Protein AF-A0A7Y5RM21-F1 (afdb_monomer)

Structure (mmCIF, N/CA/C/O backbone):
data_AF-A0A7Y5RM21-F1
#
_entry.id   AF-A0A7Y5RM21-F1
#
loop_
_atom_site.group_PDB
_atom_site.id
_atom_site.type_symbol
_atom_site.label_atom_id
_atom_site.label_alt_id
_atom_site.label_comp_id
_atom_site.label_asym_id
_atom_site.label_entity_id
_atom_site.label_seq_id
_atom_site.pdbx_PDB_ins_code
_atom_site.Cartn_x
_atom_site.Cartn_y
_atom_site.Cartn_z
_atom_site.occupancy
_atom_site.B_iso_or_equiv
_atom_site.auth_seq_id
_atom_site.auth_comp_id
_atom_site.auth_asym_id
_atom_site.auth_atom_id
_atom_site.pdbx_PDB_model_num
ATOM 1 N N . MET A 1 1 ? -8.669 -5.088 3.121 1.00 91.44 1 MET A N 1
ATOM 2 C CA . MET A 1 1 ? -7.829 -5.427 4.283 1.00 91.44 1 MET A CA 1
ATOM 3 C C . MET A 1 1 ? -7.711 -4.167 5.106 1.00 91.44 1 MET A C 1
ATOM 5 O O . MET A 1 1 ? -7.521 -3.104 4.521 1.00 91.44 1 MET A O 1
ATOM 9 N N . ILE A 1 2 ? -7.874 -4.277 6.420 1.00 94.06 2 ILE A N 1
ATOM 10 C CA . ILE A 1 2 ? -7.807 -3.153 7.356 1.00 94.06 2 ILE A CA 1
ATOM 11 C C . ILE A 1 2 ? -6.742 -3.464 8.399 1.00 94.06 2 ILE A C 1
ATOM 13 O O . ILE A 1 2 ? -6.695 -4.568 8.949 1.00 94.06 2 ILE A O 1
ATOM 17 N N . VAL A 1 3 ? -5.896 -2.479 8.668 1.00 93.75 3 VAL A N 1
ATOM 18 C CA . VAL A 1 3 ? -4.814 -2.562 9.645 1.00 93.75 3 VAL A CA 1
ATOM 19 C C . VAL A 1 3 ? -4.911 -1.393 10.619 1.00 93.75 3 VAL A C 1
ATOM 21 O O . VAL A 1 3 ? -5.329 -0.305 10.238 1.00 93.75 3 VAL A O 1
ATOM 24 N N . GLN A 1 4 ? -4.542 -1.594 11.877 1.00 94.25 4 GLN A N 1
ATOM 25 C CA . GLN A 1 4 ? -4.491 -0.542 12.887 1.00 94.25 4 GLN A CA 1
ATOM 26 C C . GLN A 1 4 ? -3.041 -0.152 13.140 1.00 94.25 4 GLN A C 1
ATOM 28 O O . GLN A 1 4 ? -2.195 -1.020 13.342 1.00 94.25 4 GLN A O 1
ATOM 33 N N . CYS A 1 5 ? -2.746 1.146 13.133 1.00 91.50 5 CYS A N 1
ATOM 34 C CA . CYS A 1 5 ? -1.413 1.636 13.469 1.00 91.50 5 CYS A CA 1
ATOM 35 C C . CYS A 1 5 ? -1.129 1.398 14.959 1.00 91.50 5 CYS A C 1
ATOM 37 O O . CYS A 1 5 ? -1.866 1.885 15.815 1.00 91.50 5 CYS A O 1
ATOM 39 N N . ILE A 1 6 ? -0.058 0.671 15.268 1.00 89.19 6 ILE A N 1
ATOM 40 C CA . ILE A 1 6 ? 0.395 0.393 16.642 1.00 89.19 6 ILE A CA 1
ATOM 41 C C . ILE A 1 6 ? 1.675 1.159 16.998 1.00 89.19 6 ILE A C 1
ATOM 43 O O . ILE A 1 6 ? 2.064 1.197 18.163 1.00 89.19 6 ILE A O 1
ATOM 47 N N . ASN A 1 7 ? 2.335 1.768 16.007 1.00 80.12 7 ASN A N 1
ATOM 48 C CA . ASN A 1 7 ? 3.544 2.561 16.199 1.00 80.12 7 ASN A CA 1
ATOM 49 C C . ASN A 1 7 ? 3.665 3.665 15.133 1.00 80.12 7 ASN A C 1
ATOM 51 O O . ASN A 1 7 ? 3.753 3.389 13.932 1.00 80.12 7 ASN A O 1
ATOM 55 N N . ASP A 1 8 ? 3.725 4.919 15.576 1.00 67.31 8 ASP A N 1
ATOM 56 C CA . ASP A 1 8 ? 3.900 6.091 14.717 1.00 67.31 8 ASP A CA 1
ATOM 57 C C . ASP A 1 8 ? 5.370 6.473 14.495 1.00 67.31 8 ASP A C 1
ATOM 59 O O . ASP A 1 8 ? 5.633 7.351 13.671 1.00 67.31 8 ASP A O 1
ATOM 63 N N . ALA A 1 9 ? 6.325 5.788 15.139 1.00 61.06 9 ALA A N 1
ATOM 64 C CA . ALA A 1 9 ? 7.741 6.119 15.050 1.00 61.06 9 ALA A CA 1
ATOM 65 C C . ALA A 1 9 ? 8.197 6.243 13.580 1.00 61.06 9 ALA A C 1
ATOM 67 O O . ALA A 1 9 ? 7.946 5.339 12.770 1.00 61.06 9 ALA A O 1
ATOM 68 N N . PRO A 1 10 ? 8.866 7.349 13.209 1.00 53.38 10 PRO A N 1
ATOM 69 C CA . PRO A 1 10 ? 9.349 7.543 11.854 1.00 53.38 10 PRO A CA 1
ATOM 70 C C . PRO A 1 10 ? 10.518 6.590 11.596 1.00 53.38 10 PRO A C 1
ATOM 72 O O . PRO A 1 10 ? 11.635 6.821 12.055 1.00 53.38 10 PRO A O 1
ATOM 75 N N . VAL A 1 11 ? 10.283 5.525 10.831 1.00 47.84 11 VAL A N 1
ATOM 76 C CA . VAL A 1 11 ? 11.379 4.813 10.168 1.00 47.84 11 VAL A CA 1
ATOM 77 C C . VAL A 1 11 ? 11.768 5.673 8.973 1.00 47.84 11 VAL A C 1
ATOM 79 O O . VAL A 1 11 ? 11.040 5.763 7.987 1.00 47.84 11 VAL A O 1
ATOM 82 N N . GLN A 1 12 ? 12.878 6.396 9.105 1.00 42.97 12 GLN A N 1
ATOM 83 C CA . GLN A 1 12 ? 13.460 7.144 7.998 1.00 42.97 12 GLN A CA 1
ATOM 84 C C . GLN A 1 12 ? 13.957 6.132 6.962 1.00 42.97 12 GLN A C 1
ATOM 86 O O . GLN A 1 12 ? 15.008 5.520 7.149 1.00 42.97 12 GLN A O 1
ATOM 91 N N . ALA A 1 13 ? 13.211 5.950 5.871 1.00 39.88 13 ALA A N 1
ATOM 92 C CA . ALA A 1 13 ? 13.809 5.413 4.658 1.00 39.88 13 ALA A CA 1
ATOM 93 C C . ALA A 1 13 ? 14.940 6.377 4.248 1.00 39.88 13 ALA A C 1
ATOM 95 O O . ALA A 1 13 ? 14.711 7.595 4.230 1.00 39.88 13 ALA A O 1
ATOM 96 N N . PRO A 1 14 ? 16.165 5.895 3.973 1.00 32.94 14 PRO A N 1
ATOM 97 C CA . PRO A 1 14 ? 17.250 6.771 3.561 1.00 32.94 14 PRO A CA 1
ATOM 98 C C . PRO A 1 14 ? 16.867 7.455 2.243 1.00 32.94 14 PRO A C 1
ATOM 100 O O . PRO A 1 14 ? 16.851 6.826 1.194 1.00 32.94 14 PRO A O 1
ATOM 103 N N . GLY A 1 15 ? 16.518 8.743 2.317 1.00 40.41 15 GLY A N 1
ATOM 104 C CA . GLY A 1 15 ? 16.156 9.571 1.162 1.00 40.41 15 GLY A CA 1
ATOM 105 C C . GLY A 1 15 ? 14.792 10.266 1.241 1.00 40.41 15 GLY A C 1
ATOM 106 O O . GLY A 1 15 ? 14.630 11.300 0.596 1.00 40.41 15 GLY A O 1
ATOM 107 N N . ASP A 1 16 ? 13.844 9.800 2.066 1.00 44.53 16 ASP A N 1
ATOM 108 C CA . ASP A 1 16 ? 12.518 10.433 2.166 1.00 44.53 16 ASP A CA 1
ATOM 109 C C . ASP A 1 16 ? 12.468 11.452 3.318 1.00 44.53 16 ASP A C 1
ATOM 111 O O . ASP A 1 16 ? 12.522 11.116 4.503 1.00 44.53 16 ASP A O 1
ATOM 115 N N . ARG A 1 17 ? 12.374 12.740 2.966 1.00 43.53 17 ARG A N 1
ATOM 116 C CA . ARG A 1 17 ? 12.200 13.851 3.921 1.00 43.53 17 ARG A CA 1
ATOM 117 C C . ARG A 1 17 ? 10.742 14.065 4.339 1.00 43.53 17 ARG A C 1
ATOM 119 O O . ARG A 1 17 ? 10.467 14.991 5.099 1.00 43.53 17 ARG A O 1
ATOM 126 N N . THR A 1 18 ? 9.807 13.249 3.860 1.00 53.09 18 THR A N 1
ATOM 127 C CA . THR A 1 18 ? 8.381 13.384 4.160 1.00 53.09 18 THR A CA 1
ATOM 128 C C . THR A 1 18 ? 7.936 12.270 5.102 1.00 53.09 18 THR A C 1
ATOM 130 O O . THR A 1 18 ? 7.499 11.210 4.668 1.00 53.09 18 THR A O 1
ATOM 133 N N . THR A 1 19 ? 7.999 12.509 6.410 1.00 61.81 19 THR A N 1
ATOM 134 C CA . THR A 1 19 ? 7.492 11.572 7.423 1.00 61.81 19 THR A CA 1
ATOM 135 C C . THR A 1 19 ? 6.021 11.239 7.163 1.00 61.81 19 THR A C 1
ATOM 137 O O . THR A 1 19 ? 5.195 12.148 7.080 1.00 61.81 19 THR A O 1
ATOM 140 N N . ALA A 1 20 ? 5.687 9.953 7.024 1.00 65.56 20 ALA A N 1
ATOM 141 C CA . ALA A 1 20 ? 4.298 9.506 6.944 1.00 65.56 20 ALA A CA 1
ATOM 142 C C . ALA A 1 20 ? 3.538 9.952 8.203 1.00 65.56 20 ALA A C 1
ATOM 144 O O . ALA A 1 20 ? 3.944 9.606 9.315 1.00 65.56 20 ALA A O 1
ATOM 145 N N . VAL A 1 21 ? 2.457 10.716 8.027 1.00 79.75 21 VAL A N 1
ATOM 146 C CA . VAL A 1 21 ? 1.594 11.149 9.132 1.00 79.75 21 VAL A CA 1
ATOM 147 C C . VAL A 1 21 ? 0.622 10.010 9.427 1.00 79.75 21 VAL A C 1
ATOM 149 O O . VAL A 1 21 ? -0.327 9.789 8.672 1.00 79.75 21 VAL A O 1
ATOM 152 N N . LEU A 1 22 ? 0.926 9.242 10.475 1.00 85.81 22 LEU A N 1
ATOM 153 C CA . LEU A 1 22 ? 0.077 8.173 10.990 1.00 85.81 22 LEU A CA 1
ATOM 154 C C . LEU A 1 22 ? -0.344 8.491 12.417 1.00 85.81 22 LEU A C 1
ATOM 156 O O . LEU A 1 22 ? 0.466 8.929 13.230 1.00 85.81 22 LEU A O 1
ATOM 160 N N . THR A 1 23 ? -1.586 8.167 12.735 1.00 88.12 23 THR A N 1
ATOM 161 C CA . THR A 1 23 ? -2.156 8.275 14.069 1.00 88.12 23 THR A CA 1
ATOM 162 C C . THR A 1 23 ? -2.199 6.886 14.705 1.00 88.12 23 THR A C 1
ATOM 164 O O . THR A 1 23 ? -2.789 5.959 14.146 1.00 88.12 23 THR A O 1
ATOM 167 N N . ILE A 1 24 ? -1.587 6.721 15.882 1.00 89.00 24 ILE A N 1
ATOM 168 C CA . ILE A 1 24 ? -1.656 5.464 16.651 1.00 89.00 24 ILE A CA 1
ATOM 169 C C . ILE A 1 24 ? -3.124 5.134 16.965 1.00 89.00 24 ILE A C 1
ATOM 171 O O . ILE A 1 24 ? -3.934 6.023 17.222 1.00 89.00 24 ILE A O 1
ATOM 175 N N . CYS A 1 25 ? -3.471 3.849 16.938 1.00 89.06 25 CYS A N 1
ATOM 176 C CA . CYS A 1 25 ? -4.815 3.298 17.117 1.00 89.06 25 CYS A CA 1
ATOM 177 C C . CYS A 1 25 ? -5.817 3.646 16.003 1.00 89.06 25 CYS A C 1
ATOM 179 O O . CYS A 1 25 ? -6.953 3.165 16.054 1.00 89.06 25 CYS A O 1
ATOM 181 N N . LYS A 1 26 ? -5.430 4.417 14.978 1.00 90.88 26 LYS A N 1
ATOM 182 C CA . LYS A 1 26 ? -6.270 4.636 13.795 1.00 90.88 26 LYS A CA 1
ATOM 183 C C . LYS A 1 26 ? -6.202 3.427 12.861 1.00 90.88 26 LYS A C 1
ATOM 185 O O . LYS A 1 26 ? -5.147 2.819 12.670 1.00 90.88 26 LYS A O 1
ATOM 190 N N . GLU A 1 27 ? -7.355 3.087 12.296 1.00 94.19 27 GLU A N 1
ATOM 191 C CA . GLU A 1 27 ? -7.495 2.071 11.258 1.00 94.19 27 GLU A CA 1
ATOM 192 C C . GLU A 1 27 ? -7.216 2.670 9.877 1.00 94.19 27 GLU A C 1
ATOM 194 O O . GLU A 1 27 ? -7.698 3.754 9.545 1.00 94.19 27 GLU A O 1
ATOM 199 N N . TYR A 1 28 ? -6.490 1.919 9.059 1.00 94.44 28 TYR A N 1
ATOM 200 C CA . TYR A 1 28 ? -6.147 2.254 7.688 1.00 94.44 28 TYR A CA 1
ATOM 201 C C . TYR A 1 28 ? -6.537 1.101 6.766 1.00 94.44 28 TYR A C 1
ATOM 203 O O . TYR A 1 28 ? -6.311 -0.073 7.074 1.00 94.44 28 TYR A O 1
ATOM 211 N N . ALA A 1 29 ? -7.110 1.437 5.613 1.00 95.44 29 ALA A N 1
ATOM 212 C CA . ALA A 1 29 ? -7.289 0.483 4.530 1.00 95.44 29 ALA A CA 1
ATOM 213 C C . ALA A 1 29 ? -5.950 0.254 3.817 1.00 95.44 29 ALA A C 1
ATOM 215 O O . ALA A 1 29 ? -5.202 1.197 3.553 1.00 95.44 29 ALA A O 1
ATOM 216 N N . VAL A 1 30 ? -5.659 -1.008 3.503 1.00 95.81 30 VAL A N 1
ATOM 217 C CA . VAL A 1 30 ? -4.487 -1.395 2.711 1.00 95.81 30 VAL A CA 1
ATOM 218 C C . VAL A 1 30 ? -4.891 -1.493 1.244 1.00 95.81 30 VAL A C 1
ATOM 220 O O . VAL A 1 30 ? -5.818 -2.232 0.903 1.00 95.81 30 VAL A O 1
ATOM 223 N N . TYR A 1 31 ? -4.168 -0.779 0.381 1.00 96.62 31 TYR A N 1
ATOM 224 C CA . TYR A 1 31 ? -4.404 -0.706 -1.068 1.00 96.62 31 TYR A CA 1
ATOM 225 C C . TYR A 1 31 ? -3.389 -1.503 -1.895 1.00 96.62 31 TYR A C 1
ATOM 227 O O . TYR A 1 31 ? -3.589 -1.717 -3.090 1.00 96.62 31 TYR A O 1
ATOM 235 N N . GLY A 1 32 ? -2.317 -1.966 -1.258 1.00 95.31 32 GLY A N 1
ATOM 236 C CA . GLY A 1 32 ? -1.287 -2.782 -1.879 1.00 95.31 32 GLY A CA 1
ATOM 237 C C . GLY A 1 32 ? -0.311 -3.323 -0.847 1.00 95.31 32 GLY A C 1
ATOM 238 O O . GLY A 1 32 ? -0.184 -2.777 0.250 1.00 95.31 32 GLY A O 1
ATOM 239 N N . ILE A 1 33 ? 0.372 -4.405 -1.200 1.00 93.69 33 ILE A N 1
ATOM 240 C CA . ILE A 1 33 ? 1.396 -5.035 -0.374 1.00 93.69 33 ILE A CA 1
ATOM 241 C C . ILE A 1 33 ? 2.656 -5.206 -1.210 1.00 93.69 33 ILE A C 1
ATOM 243 O O . ILE A 1 33 ? 2.624 -5.876 -2.241 1.00 93.69 33 ILE A O 1
ATOM 247 N N . GLY A 1 34 ? 3.755 -4.618 -0.752 1.00 89.56 34 GLY A N 1
ATOM 248 C CA . GLY A 1 34 ? 5.087 -4.828 -1.296 1.00 89.56 34 GLY A CA 1
ATOM 249 C C . GLY A 1 34 ? 5.825 -5.880 -0.478 1.00 89.56 34 GLY A C 1
ATOM 250 O 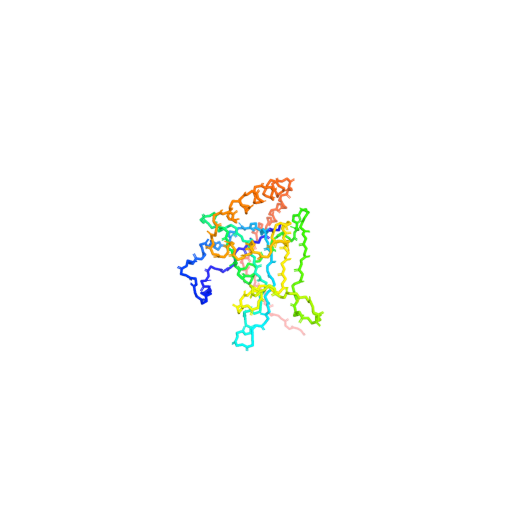O . GLY A 1 34 ? 5.728 -5.918 0.747 1.00 89.56 34 GLY A O 1
ATOM 251 N N . VAL A 1 35 ? 6.568 -6.748 -1.150 1.00 85.44 35 VAL A N 1
ATOM 252 C CA . VAL A 1 35 ? 7.460 -7.728 -0.527 1.00 85.44 35 VAL A CA 1
ATOM 253 C C . VAL A 1 35 ? 8.875 -7.344 -0.913 1.00 85.44 35 VAL A C 1
ATOM 255 O O . VAL A 1 35 ? 9.227 -7.457 -2.079 1.00 85.44 35 VAL A O 1
ATOM 258 N N . ARG A 1 36 ? 9.687 -6.865 0.029 1.00 75.25 36 ARG A N 1
ATOM 259 C CA . ARG A 1 36 ? 11.083 -6.472 -0.224 1.00 75.25 36 ARG A CA 1
ATOM 260 C C . ARG A 1 36 ? 12.047 -7.601 0.122 1.00 75.25 36 ARG A C 1
ATOM 262 O O . ARG A 1 36 ? 11.836 -8.336 1.092 1.00 75.25 36 ARG A O 1
ATOM 269 N N . LYS A 1 37 ? 13.136 -7.709 -0.648 1.00 66.88 37 LYS A N 1
ATOM 270 C CA . LYS A 1 37 ? 14.227 -8.633 -0.328 1.00 66.88 37 LYS A CA 1
ATOM 271 C C . LYS A 1 37 ? 14.822 -8.277 1.024 1.00 66.88 37 LYS A C 1
ATOM 273 O O . LYS A 1 37 ? 14.952 -7.108 1.375 1.00 66.88 37 LYS A O 1
ATOM 278 N N . ARG A 1 38 ? 15.278 -9.297 1.745 1.00 57.94 38 ARG A N 1
ATOM 279 C CA . ARG A 1 38 ? 16.179 -9.099 2.876 1.00 57.94 38 ARG A CA 1
ATOM 280 C C . ARG A 1 38 ? 17.482 -8.465 2.400 1.00 57.94 38 ARG A C 1
ATOM 282 O O . ARG A 1 38 ? 18.278 -9.129 1.739 1.00 57.94 38 ARG A O 1
ATOM 289 N N . ASP A 1 39 ? 17.679 -7.204 2.760 1.00 59.03 39 ASP A N 1
ATOM 290 C CA . ASP A 1 39 ? 18.970 -6.539 2.652 1.00 59.03 39 ASP A CA 1
ATOM 291 C C . ASP A 1 39 ? 19.972 -7.236 3.594 1.00 59.03 39 ASP A C 1
ATOM 293 O O . ASP A 1 39 ? 19.660 -7.577 4.740 1.00 59.03 39 ASP A O 1
ATOM 297 N N . ALA A 1 40 ? 21.169 -7.512 3.077 1.00 54.19 40 ALA A N 1
ATOM 298 C CA . ALA A 1 40 ? 22.261 -8.118 3.827 1.00 54.19 40 ALA A CA 1
ATOM 299 C C . ALA A 1 40 ? 22.888 -7.141 4.839 1.00 54.19 40 ALA A C 1
ATOM 301 O O . ALA A 1 40 ? 23.417 -7.587 5.856 1.00 54.19 40 ALA A O 1
ATOM 302 N N . MET A 1 41 ? 22.816 -5.833 4.574 1.00 53.88 41 MET A N 1
ATOM 303 C CA . MET A 1 41 ? 23.320 -4.763 5.441 1.00 53.88 41 MET A CA 1
ATOM 304 C C . MET A 1 41 ? 22.271 -4.298 6.456 1.00 53.88 41 MET A C 1
ATOM 306 O O . MET A 1 41 ? 22.622 -3.945 7.582 1.00 53.88 41 MET A O 1
ATOM 310 N N . ASN A 1 42 ? 20.985 -4.360 6.100 1.00 55.19 42 ASN A N 1
ATOM 311 C CA . ASN A 1 42 ? 19.877 -4.106 7.012 1.00 55.19 42 ASN A CA 1
ATOM 312 C C . ASN A 1 42 ? 18.901 -5.299 7.056 1.00 55.19 42 ASN A C 1
ATOM 314 O O . ASN A 1 42 ? 17.878 -5.301 6.371 1.00 55.19 42 ASN A O 1
ATOM 318 N N . PRO A 1 43 ? 19.150 -6.315 7.901 1.00 50.44 43 PRO A N 1
ATOM 319 C CA . PRO A 1 43 ? 18.276 -7.485 8.003 1.00 50.44 43 PRO A CA 1
ATOM 320 C C . PRO A 1 43 ? 16.847 -7.164 8.482 1.00 50.44 43 PRO A C 1
ATOM 322 O O . PRO A 1 43 ? 15.971 -8.020 8.344 1.00 50.44 43 PRO A O 1
ATOM 325 N N . LEU A 1 44 ? 16.600 -5.954 9.008 1.00 49.47 44 LEU A N 1
ATOM 326 C CA . LEU A 1 44 ? 15.268 -5.439 9.348 1.00 49.47 44 LEU A CA 1
ATOM 327 C C . LEU A 1 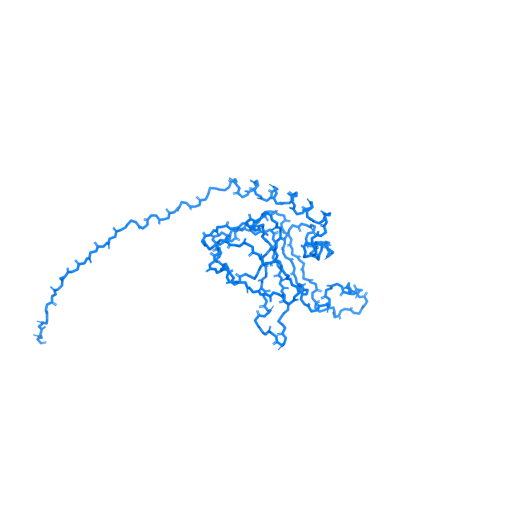44 ? 14.548 -4.792 8.149 1.00 49.47 44 LEU A C 1
ATOM 329 O O . LEU A 1 44 ? 13.338 -4.615 8.213 1.00 49.47 44 LEU A O 1
ATOM 333 N N . ALA A 1 45 ? 15.257 -4.478 7.058 1.00 51.47 45 ALA A N 1
ATOM 334 C CA . ALA A 1 45 ? 14.670 -3.972 5.811 1.00 51.47 45 ALA A CA 1
ATOM 335 C C . ALA A 1 45 ? 14.035 -5.081 4.949 1.00 51.47 45 ALA A C 1
ATOM 337 O O . ALA A 1 45 ? 13.350 -4.791 3.969 1.00 51.47 45 ALA A O 1
ATOM 338 N N . ALA A 1 46 ? 14.225 -6.355 5.325 1.00 54.75 46 ALA A N 1
ATOM 339 C CA . ALA A 1 46 ? 13.40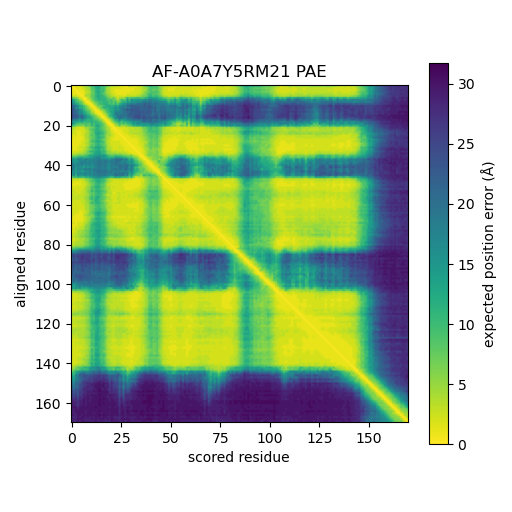7 -7.456 4.827 1.00 54.75 46 ALA A CA 1
ATOM 340 C C . ALA A 1 46 ? 11.983 -7.270 5.337 1.00 54.75 46 ALA A C 1
ATOM 342 O O . ALA A 1 46 ? 11.709 -7.505 6.515 1.00 54.75 46 ALA A O 1
ATOM 343 N N . GLY A 1 47 ? 11.084 -6.834 4.468 1.00 78.50 47 GLY A N 1
ATOM 344 C CA . GLY A 1 47 ? 9.826 -6.297 4.945 1.00 78.50 47 GLY A CA 1
ATOM 345 C C . GLY A 1 47 ? 8.677 -6.562 4.007 1.00 78.50 47 GLY A C 1
ATOM 346 O O . GLY A 1 47 ? 8.805 -6.515 2.784 1.00 78.50 47 GLY A O 1
ATOM 347 N N . ILE A 1 48 ? 7.532 -6.805 4.625 1.00 86.44 48 ILE A N 1
ATOM 348 C CA . ILE A 1 48 ? 6.253 -6.528 3.999 1.00 86.44 48 ILE A CA 1
ATOM 349 C C . ILE A 1 48 ? 6.017 -5.028 4.183 1.00 86.44 48 ILE A C 1
ATOM 351 O O . ILE A 1 48 ? 6.128 -4.526 5.302 1.00 86.44 48 ILE A O 1
ATOM 355 N N . THR A 1 49 ? 5.704 -4.316 3.109 1.00 89.25 49 THR A N 1
ATOM 356 C CA . THR A 1 49 ? 5.239 -2.928 3.158 1.00 89.25 49 THR A CA 1
ATOM 357 C C . THR A 1 49 ? 3.774 -2.870 2.754 1.00 89.25 49 THR A C 1
ATOM 359 O O . THR A 1 49 ? 3.321 -3.620 1.892 1.00 89.25 49 THR A O 1
ATOM 362 N N . TYR A 1 50 ? 3.015 -1.978 3.377 1.00 92.62 50 TYR A N 1
ATOM 363 C CA . TYR A 1 50 ? 1.634 -1.684 3.026 1.00 92.62 50 TYR A CA 1
ATOM 364 C C . TYR A 1 50 ? 1.555 -0.332 2.335 1.00 92.62 50 TYR A C 1
ATOM 366 O O . TYR A 1 50 ? 2.070 0.660 2.847 1.00 92.62 50 TYR A O 1
ATOM 374 N N . LEU A 1 51 ? 0.884 -0.295 1.188 1.00 94.75 51 LEU A N 1
ATOM 375 C CA . LEU A 1 51 ? 0.437 0.942 0.569 1.00 94.75 51 LEU A CA 1
ATOM 376 C C . LEU A 1 51 ? -0.857 1.375 1.253 1.00 94.75 51 LEU A C 1
ATOM 378 O O . LEU A 1 51 ? -1.874 0.683 1.152 1.00 94.75 51 LEU A O 1
ATOM 382 N N . ILE A 1 52 ? -0.819 2.512 1.935 1.00 94.50 52 ILE A N 1
ATOM 383 C CA . ILE A 1 52 ? -1.970 3.100 2.625 1.00 94.50 52 ILE A CA 1
ATOM 384 C C . ILE A 1 52 ? -2.155 4.555 2.197 1.00 94.50 52 ILE A C 1
ATOM 386 O O . ILE A 1 52 ? -1.201 5.200 1.769 1.00 94.50 52 ILE A O 1
ATOM 390 N N . ALA A 1 53 ? -3.374 5.071 2.338 1.00 94.19 53 ALA A N 1
ATOM 391 C CA . ALA A 1 53 ? -3.614 6.511 2.347 1.00 94.19 53 ALA A CA 1
ATOM 392 C C . ALA A 1 53 ? -3.377 7.011 3.778 1.00 94.19 53 ALA A C 1
ATOM 394 O O . ALA A 1 53 ? -4.053 6.558 4.705 1.00 94.19 53 ALA A O 1
ATOM 395 N N . CYS A 1 54 ? -2.379 7.871 3.969 1.00 91.00 54 CYS A N 1
ATOM 396 C CA . CYS A 1 54 ? -2.043 8.415 5.284 1.00 91.00 54 CYS A CA 1
ATOM 397 C C . CYS A 1 54 ? -3.030 9.502 5.728 1.00 91.00 54 CYS A C 1
ATOM 399 O O . CYS A 1 54 ? -4.026 9.766 5.061 1.00 91.00 54 CYS A O 1
ATOM 401 N N . ASP A 1 55 ? -2.782 10.130 6.881 1.00 88.75 55 ASP A N 1
ATOM 402 C CA . ASP A 1 55 ? -3.680 11.163 7.421 1.00 88.75 55 ASP A CA 1
ATOM 403 C C . ASP A 1 55 ? -3.755 12.426 6.545 1.00 88.75 55 ASP A C 1
ATOM 405 O O . ASP A 1 55 ? -4.703 13.197 6.660 1.00 88.75 55 ASP A O 1
ATOM 409 N N . ASP A 1 56 ? -2.771 12.623 5.665 1.00 89.19 56 ASP A N 1
ATOM 410 C CA . ASP A 1 56 ? -2.754 13.643 4.613 1.00 89.19 56 ASP A CA 1
ATOM 411 C C . ASP A 1 56 ? -3.474 13.195 3.325 1.00 89.19 56 ASP A C 1
ATOM 413 O O . ASP A 1 56 ? -3.421 13.898 2.320 1.00 89.19 56 ASP A O 1
ATOM 417 N N . GLU A 1 57 ? -4.139 12.036 3.354 1.00 88.50 57 GLU A N 1
ATOM 418 C CA . GLU A 1 57 ? -4.814 11.376 2.232 1.00 88.50 57 GLU A CA 1
ATOM 419 C C . GLU A 1 57 ? -3.875 10.945 1.091 1.00 88.50 57 GLU A C 1
ATOM 421 O O . GLU A 1 57 ? -4.342 10.464 0.061 1.00 88.50 57 GLU A O 1
ATOM 426 N N . LEU A 1 58 ? -2.552 11.051 1.265 1.00 90.44 58 LEU A N 1
ATOM 427 C CA . LEU A 1 58 ? -1.586 10.683 0.233 1.00 90.44 58 LEU A CA 1
ATOM 428 C C . LEU A 1 58 ? -1.177 9.204 0.329 1.00 90.44 58 LEU A C 1
ATOM 430 O O . LEU A 1 58 ? -1.010 8.682 1.439 1.00 90.44 58 LEU A O 1
ATOM 434 N N . PRO A 1 59 ? -0.955 8.526 -0.816 1.00 92.75 59 PRO A N 1
ATOM 435 C CA . PRO A 1 59 ? -0.446 7.161 -0.837 1.00 92.75 59 PRO A CA 1
ATOM 436 C C . PRO A 1 59 ? 0.987 7.099 -0.316 1.00 92.75 59 PRO A C 1
ATOM 438 O O . PRO A 1 59 ? 1.853 7.862 -0.752 1.00 92.75 59 PRO A O 1
ATOM 441 N N . ARG A 1 60 ? 1.254 6.164 0.598 1.00 90.94 60 ARG A N 1
ATOM 442 C CA . ARG A 1 60 ? 2.601 5.896 1.115 1.00 90.94 60 ARG A CA 1
ATOM 443 C C . ARG A 1 60 ? 2.818 4.415 1.376 1.00 90.94 60 ARG A C 1
ATOM 445 O O . ARG A 1 60 ? 1.954 3.743 1.940 1.00 90.94 60 ARG A O 1
ATOM 452 N N . TRP A 1 61 ? 4.011 3.941 1.029 1.00 89.31 61 TRP A N 1
ATOM 453 C CA . TRP A 1 61 ? 4.512 2.636 1.447 1.00 89.31 61 TRP A CA 1
ATOM 454 C C . TRP A 1 61 ? 5.023 2.723 2.885 1.00 89.31 61 TRP A C 1
ATOM 456 O O . TRP A 1 61 ? 5.961 3.460 3.178 1.00 89.31 61 TRP A O 1
ATOM 466 N N . CYS A 1 62 ? 4.400 1.975 3.789 1.00 86.94 62 CYS A N 1
ATOM 467 C CA . CYS A 1 62 ? 4.767 1.918 5.201 1.00 86.94 62 CYS A CA 1
ATOM 468 C C . CYS A 1 62 ? 5.148 0.490 5.590 1.00 86.94 62 CYS A C 1
ATOM 470 O O . CYS A 1 62 ? 4.518 -0.458 5.130 1.00 86.94 62 CYS A O 1
ATOM 472 N N . ASP A 1 63 ? 6.129 0.317 6.473 1.00 87.44 63 ASP A N 1
ATOM 473 C CA . ASP A 1 63 ? 6.478 -1.013 6.977 1.00 87.44 63 ASP A CA 1
ATOM 474 C C . ASP A 1 63 ? 5.295 -1.663 7.703 1.00 87.44 63 ASP A C 1
ATOM 476 O O . ASP A 1 63 ? 4.688 -1.065 8.596 1.00 87.44 63 ASP A O 1
ATOM 480 N N . ALA A 1 64 ? 4.989 -2.913 7.352 1.00 89.06 64 ALA A N 1
ATOM 481 C CA . ALA A 1 64 ? 3.882 -3.663 7.940 1.00 89.06 64 ALA A CA 1
ATOM 482 C C . ALA A 1 64 ? 4.050 -3.882 9.451 1.00 89.06 64 ALA A C 1
ATOM 484 O O . ALA A 1 64 ? 3.059 -4.029 10.158 1.00 89.06 64 ALA A O 1
ATOM 485 N N . SER A 1 65 ? 5.287 -3.850 9.963 1.00 87.25 65 SER A N 1
ATOM 486 C CA . SER A 1 65 ? 5.597 -3.956 11.397 1.00 87.25 65 SER A CA 1
ATOM 487 C C . SER A 1 65 ? 5.028 -2.809 12.242 1.00 87.25 65 SER A C 1
ATOM 489 O O . SER A 1 65 ? 4.962 -2.930 13.464 1.00 87.25 65 SER A O 1
ATOM 491 N N . ARG A 1 66 ? 4.596 -1.708 11.611 1.00 86.94 66 ARG A N 1
ATOM 492 C CA . ARG A 1 66 ? 3.930 -0.575 12.274 1.00 86.94 66 ARG A CA 1
ATOM 493 C C . ARG A 1 66 ? 2.449 -0.823 12.542 1.00 86.94 66 ARG A C 1
ATOM 495 O O . ARG A 1 66 ? 1.810 0.014 13.182 1.00 86.94 66 ARG A O 1
ATOM 502 N N . PHE A 1 67 ? 1.899 -1.933 12.050 1.00 91.50 67 PHE A N 1
ATOM 503 C CA . PHE A 1 67 ? 0.470 -2.186 12.092 1.00 91.50 67 PHE A CA 1
ATOM 504 C C . PHE A 1 67 ? 0.118 -3.576 12.619 1.00 91.50 67 PHE A C 1
ATOM 506 O O . PHE A 1 67 ? 0.829 -4.554 12.403 1.00 91.50 67 PHE A O 1
ATOM 513 N N . GLU A 1 68 ? -1.050 -3.663 13.243 1.00 93.56 68 GLU A N 1
ATOM 514 C CA . GLU A 1 68 ? -1.744 -4.915 13.525 1.00 93.56 68 GLU A CA 1
ATOM 515 C C . GLU A 1 68 ? -2.857 -5.128 12.491 1.00 93.56 68 GLU A C 1
ATOM 517 O O . GLU A 1 68 ? -3.542 -4.185 12.097 1.00 93.56 68 GLU A O 1
ATOM 522 N N . THR A 1 69 ? -3.048 -6.358 12.010 1.00 93.38 69 THR A N 1
ATOM 523 C CA . THR A 1 69 ? -4.120 -6.649 11.043 1.00 93.38 69 THR A CA 1
ATOM 524 C C . THR A 1 69 ? -5.442 -6.856 11.771 1.00 93.38 69 THR A C 1
ATOM 526 O O . THR A 1 69 ? -5.578 -7.805 12.536 1.00 93.38 69 THR A O 1
ATOM 529 N N . ILE A 1 70 ? -6.423 -5.996 11.491 1.00 94.56 70 ILE A N 1
ATOM 530 C CA . ILE A 1 70 ? -7.765 -6.048 12.092 1.00 94.56 70 ILE A CA 1
ATOM 531 C C . ILE A 1 70 ? -8.730 -6.833 11.203 1.00 94.56 70 ILE A C 1
ATOM 533 O O . ILE A 1 70 ? -9.531 -7.630 11.689 1.00 94.56 70 ILE A O 1
ATOM 537 N N . ASP A 1 71 ? -8.625 -6.639 9.888 1.00 92.19 71 ASP A N 1
ATOM 538 C CA . ASP A 1 71 ? -9.410 -7.358 8.890 1.00 92.19 71 ASP A CA 1
ATOM 539 C C . ASP A 1 71 ? -8.493 -7.856 7.758 1.00 92.19 71 ASP A C 1
ATOM 541 O O . ASP A 1 71 ? -8.038 -7.052 6.935 1.00 92.19 71 ASP A O 1
ATOM 545 N N . PRO A 1 72 ? -8.210 -9.170 7.679 1.00 91.00 72 PRO A N 1
ATOM 546 C CA . PRO A 1 72 ? -7.305 -9.732 6.682 1.00 91.00 72 PRO A CA 1
ATOM 547 C C . PRO A 1 72 ? -7.944 -9.917 5.293 1.00 91.00 72 PRO A C 1
ATOM 549 O O . PRO A 1 72 ? -7.300 -10.476 4.407 1.00 91.00 72 PRO A O 1
ATOM 552 N N . VAL A 1 73 ? -9.195 -9.496 5.064 1.00 91.56 73 VAL A N 1
ATOM 553 C CA . VAL A 1 73 ? -9.887 -9.723 3.785 1.00 91.56 73 VAL A CA 1
ATOM 554 C C . VAL A 1 73 ? -9.282 -8.871 2.668 1.00 91.56 73 VAL A C 1
ATOM 556 O O . VAL A 1 73 ? -9.286 -7.642 2.729 1.00 91.56 73 VAL A O 1
ATOM 559 N N . PHE A 1 74 ? -8.790 -9.507 1.605 1.00 87.56 74 PHE A N 1
ATOM 560 C CA . PHE A 1 74 ? -8.323 -8.808 0.405 1.00 87.56 74 PHE A CA 1
ATOM 561 C C . PHE A 1 74 ? -9.493 -8.283 -0.440 1.00 87.56 74 PHE A C 1
ATOM 563 O O . PHE A 1 74 ? -10.489 -8.994 -0.598 1.00 87.56 74 PHE A O 1
ATOM 570 N N . PRO A 1 75 ? -9.391 -7.072 -1.023 1.00 88.88 75 PRO A N 1
ATOM 571 C CA . PRO A 1 75 ? -10.366 -6.612 -2.005 1.00 88.88 75 PRO A CA 1
ATOM 572 C C . PRO A 1 75 ? -10.425 -7.530 -3.236 1.00 88.88 75 PRO A C 1
ATOM 574 O O . PRO A 1 75 ? -9.424 -8.111 -3.663 1.00 88.88 75 PRO A O 1
ATOM 577 N N . SER A 1 76 ? -11.612 -7.652 -3.831 1.00 86.62 76 SER A N 1
ATOM 578 C CA . SER A 1 76 ? -11.820 -8.462 -5.034 1.00 86.62 76 SER A CA 1
ATOM 579 C C . SER A 1 76 ? -11.009 -7.939 -6.220 1.00 86.62 76 SER A C 1
ATOM 581 O O . SER A 1 76 ? -10.911 -6.730 -6.424 1.00 86.62 76 SER A O 1
ATOM 583 N N . GLY A 1 77 ? -10.490 -8.848 -7.046 1.00 88.88 77 GLY A N 1
ATOM 584 C CA . GLY A 1 77 ? -9.723 -8.490 -8.243 1.00 88.88 77 GLY A CA 1
ATOM 585 C C . GLY A 1 77 ? -8.260 -8.140 -7.970 1.00 88.88 77 GLY A C 1
ATOM 586 O O . GLY A 1 77 ? -7.548 -7.767 -8.901 1.00 88.88 77 GLY A O 1
ATOM 587 N N . TRP A 1 78 ? -7.798 -8.279 -6.724 1.00 94.56 78 TRP A N 1
ATOM 588 C CA . TRP A 1 78 ? -6.376 -8.199 -6.424 1.00 94.56 78 TRP A CA 1
ATOM 589 C C . TRP A 1 78 ? -5.617 -9.366 -7.051 1.00 94.56 78 TRP A C 1
ATOM 591 O O . TRP A 1 78 ? -6.038 -10.521 -6.975 1.00 94.56 78 TRP A O 1
ATOM 601 N N . GLY A 1 79 ? -4.492 -9.039 -7.678 1.00 94.12 79 GLY A N 1
ATOM 602 C CA . GLY A 1 79 ? -3.541 -9.992 -8.226 1.00 94.12 79 GLY A CA 1
ATOM 603 C C . GLY A 1 79 ? -2.257 -10.032 -7.408 1.00 94.12 79 GLY A C 1
ATOM 604 O O . GLY A 1 79 ? -2.071 -9.272 -6.458 1.00 94.12 79 GLY A O 1
ATOM 605 N N . PHE A 1 80 ? -1.348 -10.906 -7.822 1.00 92.00 80 PHE A N 1
ATOM 606 C CA . PHE A 1 80 ? 0.004 -10.990 -7.291 1.00 92.00 80 PHE A CA 1
ATOM 607 C C . PHE A 1 80 ? 0.988 -11.150 -8.442 1.00 92.00 80 PHE A C 1
ATOM 609 O O . PHE A 1 80 ? 0.741 -11.923 -9.371 1.00 92.00 80 PHE A O 1
ATOM 616 N N . ARG A 1 81 ? 2.119 -10.453 -8.354 1.00 87.94 81 ARG A N 1
ATOM 617 C CA . ARG A 1 81 ? 3.270 -10.670 -9.224 1.00 87.94 81 ARG A CA 1
ATOM 618 C C . ARG A 1 81 ? 4.529 -10.737 -8.376 1.00 87.94 81 ARG A C 1
ATOM 620 O O . ARG A 1 81 ? 4.796 -9.845 -7.578 1.00 87.94 81 ARG A O 1
ATOM 627 N N . PHE A 1 82 ? 5.294 -11.803 -8.575 1.00 83.31 82 PHE A N 1
ATOM 628 C CA . PHE A 1 82 ? 6.653 -11.925 -8.072 1.00 83.31 82 PHE A CA 1
ATOM 629 C C . PHE A 1 82 ? 7.606 -11.570 -9.208 1.00 83.31 82 PHE A C 1
ATOM 631 O O . PHE A 1 82 ? 7.532 -12.171 -10.278 1.00 83.31 82 PHE A O 1
ATOM 638 N N . PHE A 1 83 ? 8.462 -10.584 -8.982 1.00 73.06 83 PHE A N 1
ATOM 639 C CA . PHE A 1 83 ? 9.443 -10.110 -9.954 1.00 73.06 83 PHE A CA 1
ATOM 640 C C . PHE A 1 83 ? 10.728 -10.941 -9.912 1.00 73.06 83 PHE A C 1
ATOM 642 O O . PHE A 1 83 ? 11.396 -11.056 -10.931 1.00 73.06 83 PHE A O 1
ATOM 649 N N . GLY A 1 84 ? 11.001 -11.600 -8.776 1.00 59.41 84 GLY A N 1
ATOM 650 C CA . GLY A 1 84 ? 12.047 -12.606 -8.593 1.00 59.41 84 GLY A CA 1
ATOM 651 C C . GLY A 1 84 ? 13.481 -12.163 -8.915 1.00 59.41 84 GLY A C 1
ATOM 652 O O . GLY A 1 84 ? 13.728 -11.137 -9.540 1.00 59.41 84 GLY A O 1
ATOM 653 N N . PRO A 1 85 ? 14.493 -12.944 -8.503 1.00 53.47 85 PRO A N 1
ATOM 654 C CA . PRO A 1 85 ? 15.804 -12.822 -9.110 1.00 53.47 85 PRO A CA 1
ATOM 655 C C . PRO A 1 85 ? 15.665 -13.361 -10.532 1.00 53.47 85 PRO A C 1
ATOM 657 O O . PRO A 1 85 ? 15.444 -14.560 -10.709 1.00 53.47 85 PRO A O 1
ATOM 660 N N . SER A 1 86 ? 15.764 -12.495 -11.535 1.00 51.81 86 SER A N 1
ATOM 661 C CA . SER A 1 86 ? 15.826 -12.914 -12.934 1.00 51.81 86 SER A CA 1
ATOM 662 C C . SER A 1 86 ? 16.936 -13.964 -13.084 1.00 51.81 86 SER A C 1
ATOM 664 O O . SER A 1 86 ? 18.128 -13.691 -12.948 1.00 51.81 86 SER A O 1
ATOM 666 N N . ARG A 1 87 ? 16.519 -15.223 -13.232 1.00 42.59 87 ARG A N 1
ATOM 667 C CA . ARG A 1 87 ? 17.392 -16.384 -13.465 1.00 42.59 87 ARG A CA 1
ATOM 668 C C . ARG A 1 87 ? 17.173 -16.974 -14.852 1.00 42.59 87 ARG A C 1
ATOM 670 O O . ARG A 1 87 ? 17.837 -17.949 -15.194 1.00 42.59 87 ARG A O 1
ATOM 677 N N . TRP A 1 88 ? 16.254 -16.410 -15.637 1.00 41.34 88 TRP A N 1
ATOM 678 C CA . TRP A 1 88 ? 15.976 -16.880 -16.984 1.00 41.34 88 TRP A CA 1
ATOM 679 C C . TRP A 1 88 ? 16.815 -16.098 -18.001 1.00 41.34 88 TRP A C 1
ATOM 681 O O . TRP A 1 88 ? 16.686 -14.875 -18.084 1.00 41.34 88 TRP A O 1
ATOM 691 N N . PRO A 1 89 ? 17.688 -16.762 -18.778 1.00 40.16 89 PRO A N 1
ATOM 692 C CA . PRO A 1 89 ? 18.421 -16.099 -19.847 1.00 40.16 89 PRO A CA 1
ATOM 693 C C . PRO A 1 89 ? 17.431 -15.525 -20.871 1.00 40.16 89 PRO A C 1
ATOM 695 O O . PRO A 1 89 ? 16.669 -16.281 -21.473 1.00 40.16 89 PRO A O 1
ATOM 698 N N . GLY A 1 90 ? 17.446 -14.204 -21.067 1.00 50.78 90 GLY A N 1
ATOM 699 C CA . GLY A 1 90 ? 16.643 -13.510 -22.083 1.00 50.78 90 GLY A CA 1
ATOM 700 C C . GLY A 1 90 ? 15.448 -12.706 -21.564 1.00 50.78 90 GLY A C 1
ATOM 701 O O . GLY A 1 90 ? 14.779 -12.066 -22.370 1.00 50.78 90 GLY A O 1
ATOM 702 N N . GLU A 1 91 ? 15.184 -12.696 -20.255 1.00 50.97 91 GLU A N 1
ATOM 703 C CA . GLU A 1 91 ? 14.180 -11.803 -19.671 1.00 50.97 91 GLU A CA 1
ATOM 704 C C . GLU A 1 91 ? 14.835 -10.453 -19.345 1.00 50.97 91 GLU A C 1
ATOM 706 O O . GLU A 1 91 ? 15.749 -10.369 -18.522 1.00 50.97 91 GLU A O 1
ATOM 711 N N . GLU A 1 92 ? 14.421 -9.406 -20.058 1.00 51.06 92 GLU A N 1
ATOM 712 C CA . GLU A 1 92 ? 14.941 -8.053 -19.883 1.00 51.06 92 GLU A CA 1
ATOM 713 C C . GLU A 1 92 ? 14.526 -7.550 -18.493 1.00 51.06 92 GLU A C 1
ATOM 715 O O . GLU A 1 92 ? 13.367 -7.211 -18.246 1.00 51.06 92 GLU A O 1
ATOM 720 N N . GLN A 1 93 ? 15.466 -7.572 -17.545 1.00 53.03 93 GLN A N 1
ATOM 721 C CA . GLN A 1 93 ? 15.254 -6.994 -16.223 1.00 53.03 93 GLN A CA 1
ATOM 722 C C . GLN A 1 93 ? 14.985 -5.508 -16.403 1.00 53.03 93 GLN A C 1
ATOM 724 O O . GLN A 1 93 ? 15.848 -4.772 -16.881 1.00 53.03 93 GLN A O 1
ATOM 729 N N . LEU A 1 94 ? 13.799 -5.053 -16.003 1.00 52.19 94 LEU A N 1
ATOM 730 C CA . LEU A 1 94 ? 13.578 -3.626 -15.854 1.00 52.19 94 LEU A CA 1
ATOM 731 C C . LEU A 1 94 ? 14.553 -3.134 -14.768 1.00 52.19 94 LEU A C 1
ATOM 733 O O . LEU A 1 94 ? 14.436 -3.588 -13.627 1.00 52.19 94 LEU A O 1
ATOM 737 N N . PRO A 1 95 ? 15.484 -2.211 -15.084 1.00 47.41 95 PRO A N 1
ATOM 738 C CA . PRO A 1 95 ? 16.519 -1.753 -14.146 1.00 47.41 95 PRO A CA 1
ATOM 739 C C . PRO A 1 95 ? 15.938 -1.164 -12.847 1.00 47.41 95 PRO A C 1
ATOM 741 O O . PRO A 1 95 ? 16.591 -1.145 -11.810 1.00 47.41 95 PRO A O 1
ATOM 744 N N . LEU A 1 96 ? 14.663 -0.776 -12.898 1.00 49.78 96 LEU A N 1
ATOM 745 C CA . LEU A 1 96 ? 13.840 -0.263 -11.808 1.00 49.78 96 LEU A CA 1
ATOM 746 C C . LEU A 1 96 ? 13.650 -1.236 -10.622 1.00 49.78 96 LEU A C 1
ATOM 748 O O . LEU A 1 96 ? 13.385 -0.778 -9.519 1.00 49.78 96 LEU A O 1
ATOM 752 N N . TRP A 1 97 ? 13.789 -2.557 -10.814 1.00 52.00 97 TRP A N 1
ATOM 753 C CA . TRP A 1 97 ? 13.589 -3.567 -9.747 1.00 52.00 97 TRP A CA 1
ATOM 754 C C . TRP A 1 97 ? 14.884 -4.117 -9.156 1.00 52.00 97 TRP A C 1
ATOM 756 O O . TRP A 1 97 ? 14.860 -4.948 -8.250 1.00 52.00 97 TRP A O 1
ATOM 766 N N . THR A 1 98 ? 16.013 -3.666 -9.696 1.00 46.62 98 THR A N 1
ATOM 767 C CA . THR A 1 98 ? 17.359 -4.057 -9.269 1.00 46.62 98 THR A CA 1
ATOM 768 C C . THR A 1 98 ? 18.038 -3.011 -8.391 1.00 46.62 98 THR A C 1
ATOM 770 O O . THR A 1 98 ? 19.114 -3.286 -7.865 1.00 46.62 98 THR A O 1
ATOM 773 N N . GLU A 1 99 ? 17.430 -1.833 -8.216 1.00 53.25 99 GLU A N 1
ATOM 774 C CA . GLU A 1 99 ? 17.917 -0.827 -7.270 1.00 53.25 99 GLU A CA 1
ATOM 775 C C . GLU A 1 99 ? 17.610 -1.247 -5.821 1.00 53.25 99 GLU A C 1
ATOM 777 O O . GLU A 1 99 ? 16.587 -1.879 -5.533 1.00 53.25 99 GLU A O 1
ATOM 782 N N . GLU A 1 100 ? 18.523 -0.926 -4.898 1.00 48.78 100 GLU A N 1
ATOM 783 C CA . GLU A 1 100 ? 18.333 -1.162 -3.464 1.00 48.78 100 GLU A CA 1
ATOM 784 C C . GLU A 1 100 ? 17.019 -0.510 -2.998 1.00 48.78 100 GLU A C 1
ATOM 786 O O . GLU A 1 100 ? 16.863 0.704 -3.061 1.00 48.78 100 GLU A O 1
ATOM 791 N N . GLY A 1 101 ? 16.061 -1.322 -2.532 1.00 51.28 101 GLY A N 1
ATOM 792 C CA . GLY A 1 101 ? 14.768 -0.847 -2.014 1.00 51.28 101 GLY A CA 1
ATOM 793 C C . GLY A 1 101 ? 13.537 -1.190 -2.864 1.00 51.28 101 GLY A C 1
ATOM 794 O O . GLY A 1 101 ? 12.410 -1.024 -2.380 1.00 51.28 101 GLY A O 1
ATOM 795 N N . ALA A 1 102 ? 13.708 -1.733 -4.074 1.00 60.78 102 ALA A N 1
ATOM 796 C CA . ALA A 1 102 ? 12.587 -2.208 -4.886 1.00 60.78 102 ALA A CA 1
ATOM 797 C C . ALA A 1 102 ? 11.944 -3.493 -4.312 1.00 60.78 102 ALA A C 1
ATOM 799 O O . ALA A 1 102 ? 12.611 -4.333 -3.699 1.00 60.78 102 ALA A O 1
ATOM 800 N N . ALA A 1 103 ? 10.626 -3.656 -4.480 1.00 64.12 103 ALA A N 1
ATOM 801 C CA . ALA A 1 103 ? 9.908 -4.839 -3.997 1.00 64.12 103 ALA A CA 1
ATOM 802 C C . ALA A 1 103 ? 10.123 -6.058 -4.924 1.00 64.12 103 ALA A C 1
ATOM 804 O O . ALA A 1 103 ? 9.867 -6.002 -6.116 1.00 64.12 103 ALA A O 1
ATOM 805 N N . GLU A 1 104 ? 10.526 -7.210 -4.391 1.00 78.06 104 GLU A N 1
ATOM 806 C CA . GLU A 1 104 ? 10.614 -8.479 -5.132 1.00 78.06 104 GLU A CA 1
ATOM 807 C C . GLU A 1 104 ? 9.247 -9.034 -5.545 1.00 78.06 104 GLU A C 1
ATOM 809 O O . GLU A 1 104 ? 9.159 -9.906 -6.410 1.00 78.06 104 GLU A O 1
ATOM 814 N N . GLY A 1 105 ? 8.170 -8.561 -4.927 1.00 84.50 105 GLY A N 1
ATOM 815 C CA . GLY A 1 105 ? 6.815 -8.925 -5.299 1.00 84.50 105 GLY A CA 1
ATOM 816 C C . GLY A 1 105 ? 5.805 -7.892 -4.840 1.00 84.50 105 GLY A C 1
ATOM 817 O O . GLY A 1 105 ? 6.034 -7.166 -3.874 1.00 84.50 105 GLY A O 1
ATOM 818 N N . VAL A 1 106 ? 4.679 -7.839 -5.540 1.00 90.88 106 VAL A N 1
ATOM 819 C CA . VAL A 1 106 ? 3.590 -6.910 -5.254 1.00 90.88 106 VAL A CA 1
ATOM 820 C C . VAL A 1 106 ? 2.255 -7.646 -5.320 1.00 90.88 106 VAL A C 1
ATOM 822 O O . VAL A 1 106 ? 1.993 -8.413 -6.250 1.00 90.88 106 VAL A O 1
ATOM 825 N N . ILE A 1 107 ? 1.411 -7.413 -4.317 1.00 94.12 107 ILE A N 1
ATOM 826 C CA . ILE A 1 107 ? 0.007 -7.831 -4.267 1.00 94.12 107 ILE A CA 1
ATOM 827 C C . ILE A 1 107 ? -0.839 -6.559 -4.290 1.00 94.12 107 ILE A C 1
ATOM 829 O O . ILE A 1 107 ? -0.568 -5.628 -3.533 1.00 94.12 107 ILE A O 1
ATOM 833 N N . GLY A 1 108 ? -1.869 -6.497 -5.127 1.00 95.88 108 GLY A N 1
ATOM 834 C CA . GLY A 1 108 ? -2.707 -5.303 -5.199 1.00 95.88 108 GLY A CA 1
ATOM 835 C C . GLY A 1 108 ? -3.634 -5.273 -6.402 1.00 95.88 108 GLY A C 1
ATOM 836 O O . GLY A 1 108 ? -3.870 -6.292 -7.055 1.00 95.88 108 GLY A O 1
ATOM 837 N N . TYR A 1 109 ? -4.155 -4.087 -6.706 1.00 96.12 109 TYR A N 1
ATOM 838 C CA . TYR A 1 109 ? -4.986 -3.856 -7.887 1.00 96.12 109 TYR A CA 1
ATOM 839 C C . TYR A 1 109 ? -4.199 -4.038 -9.202 1.00 96.12 109 TYR A C 1
ATOM 841 O O . TYR A 1 109 ? -2.966 -3.978 -9.203 1.00 96.12 109 TYR A O 1
ATOM 849 N N . PRO A 1 110 ? -4.888 -4.262 -10.341 1.00 95.00 110 PRO A N 1
ATOM 850 C CA . PRO A 1 110 ? -4.240 -4.632 -11.596 1.00 95.00 110 PRO A CA 1
ATOM 851 C C . PRO A 1 110 ? -3.128 -3.692 -12.069 1.00 95.00 110 PRO A C 1
ATOM 853 O O . PRO A 1 110 ? -2.116 -4.190 -12.545 1.00 95.00 110 PRO A O 1
ATOM 856 N N . GLU A 1 111 ? -3.274 -2.373 -11.951 1.00 95.06 111 GLU A N 1
ATOM 857 C CA . GLU A 1 111 ? -2.235 -1.411 -12.346 1.00 95.06 111 GLU A CA 1
ATOM 858 C C . GLU A 1 111 ? -0.988 -1.555 -11.473 1.00 95.06 111 GLU A C 1
ATOM 860 O O . GLU A 1 111 ? 0.114 -1.620 -12.001 1.00 95.06 111 GLU A O 1
ATOM 865 N N . LEU A 1 112 ? -1.160 -1.718 -10.160 1.00 93.00 112 LEU A N 1
ATOM 866 C CA . LEU A 1 112 ? -0.055 -1.912 -9.223 1.00 93.00 112 LEU A CA 1
ATOM 867 C C . LEU A 1 112 ? 0.698 -3.230 -9.448 1.00 93.00 112 LEU A C 1
ATOM 869 O O . LEU A 1 112 ? 1.907 -3.297 -9.254 1.00 93.00 112 LEU A O 1
ATOM 873 N N . VAL A 1 113 ? -0.003 -4.279 -9.875 1.00 92.00 113 VAL A N 1
ATOM 874 C CA . VAL A 1 113 ? 0.600 -5.596 -10.132 1.00 92.00 113 VAL A CA 1
ATOM 875 C C . VAL A 1 113 ? 1.230 -5.673 -11.523 1.00 92.00 113 VAL A C 1
ATOM 877 O O . VAL A 1 113 ? 2.262 -6.322 -11.706 1.00 92.00 113 VAL A O 1
ATOM 880 N N . ASN A 1 114 ? 0.591 -5.068 -12.527 1.00 88.88 114 ASN A N 1
ATOM 881 C CA . ASN A 1 114 ? 0.956 -5.274 -13.924 1.00 88.88 114 ASN A CA 1
ATOM 882 C C . ASN A 1 114 ? 1.848 -4.183 -14.507 1.00 88.88 114 ASN A C 1
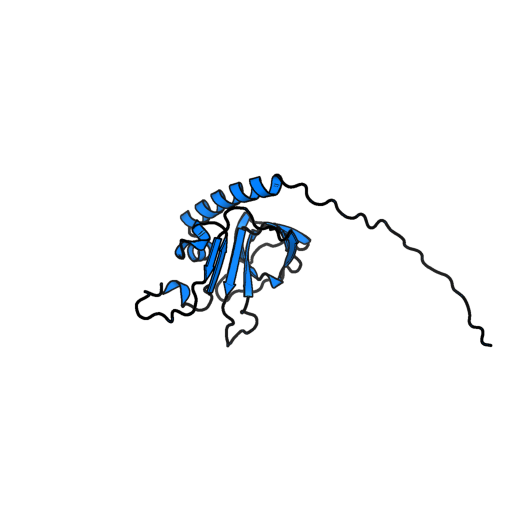ATOM 884 O O . ASN A 1 114 ? 2.582 -4.507 -15.444 1.00 88.88 114 ASN A O 1
ATOM 888 N N . ASP A 1 115 ? 1.802 -2.960 -13.971 1.00 87.81 115 ASP A N 1
ATOM 889 C CA . ASP A 1 115 ? 2.671 -1.855 -14.364 1.00 87.81 115 ASP A CA 1
ATOM 890 C C . ASP A 1 115 ? 3.737 -1.614 -13.292 1.00 87.81 115 ASP A C 1
ATOM 892 O O . ASP A 1 115 ? 3.474 -1.008 -12.250 1.00 87.81 115 ASP A O 1
ATOM 896 N N . PRO A 1 116 ? 4.976 -2.052 -13.542 1.00 79.38 116 PRO A N 1
ATOM 897 C CA . PRO A 1 116 ? 6.017 -1.909 -12.557 1.00 79.38 116 PRO A CA 1
ATOM 898 C C . PRO A 1 116 ? 6.435 -0.441 -12.319 1.00 79.38 116 PRO A C 1
ATOM 900 O O . PRO A 1 116 ? 6.964 -0.100 -11.263 1.00 79.38 116 PRO A O 1
ATOM 903 N N . ARG A 1 117 ? 6.176 0.461 -13.273 1.00 84.50 117 ARG A N 1
ATOM 904 C CA . ARG A 1 117 ? 6.465 1.893 -13.103 1.00 84.50 117 ARG A CA 1
ATOM 905 C C . ARG A 1 117 ? 5.516 2.543 -12.110 1.00 84.50 117 ARG A C 1
ATOM 907 O O . ARG A 1 117 ? 5.917 3.488 -11.444 1.00 84.50 117 ARG A O 1
ATOM 914 N N . HIS A 1 118 ? 4.313 1.994 -11.959 1.00 90.56 118 HIS A N 1
ATOM 915 C CA . HIS A 1 118 ? 3.312 2.526 -11.048 1.00 90.56 118 HIS A CA 1
ATOM 916 C C . HIS A 1 118 ? 3.777 2.490 -9.588 1.00 90.56 118 HIS A C 1
ATOM 918 O O . HIS A 1 118 ? 3.602 3.462 -8.862 1.00 90.56 118 HIS A O 1
ATOM 924 N N . TYR A 1 119 ? 4.436 1.406 -9.160 1.00 86.62 119 TYR A N 1
ATOM 925 C CA . TYR A 1 119 ? 4.998 1.302 -7.807 1.00 86.62 119 TYR A CA 1
ATOM 926 C C . TYR A 1 119 ? 5.935 2.479 -7.492 1.00 86.62 119 TYR A C 1
ATOM 928 O O . TYR A 1 119 ? 5.821 3.101 -6.436 1.00 86.62 119 TYR A O 1
ATOM 936 N N . ILE A 1 120 ? 6.829 2.789 -8.434 1.00 82.94 120 ILE A N 1
ATOM 937 C CA . ILE A 1 120 ? 7.831 3.851 -8.303 1.00 82.94 120 ILE A CA 1
ATOM 938 C C . ILE A 1 120 ? 7.177 5.218 -8.429 1.00 82.94 120 ILE A C 1
ATOM 940 O O . ILE A 1 120 ? 7.466 6.087 -7.621 1.00 82.94 120 ILE A O 1
ATOM 944 N N . GLY A 1 121 ? 6.246 5.389 -9.368 1.00 88.56 121 GLY A N 1
ATOM 945 C CA . GLY A 1 121 ? 5.480 6.622 -9.511 1.00 88.56 121 GLY A CA 1
ATOM 946 C C . GLY A 1 121 ? 4.727 6.994 -8.232 1.00 88.56 121 GLY A C 1
ATOM 947 O O . GLY A 1 121 ? 4.652 8.167 -7.880 1.00 88.56 121 GLY A O 1
ATOM 948 N N . LEU A 1 122 ? 4.244 6.013 -7.462 1.00 90.56 122 LEU A N 1
ATOM 949 C CA . LEU A 1 122 ? 3.664 6.266 -6.138 1.00 90.56 122 LEU A CA 1
ATOM 950 C C . LEU A 1 122 ? 4.708 6.702 -5.099 1.00 90.56 122 LEU A C 1
ATOM 952 O O . LEU A 1 122 ? 4.416 7.559 -4.269 1.00 90.56 122 LEU A O 1
ATOM 956 N N . GLU A 1 123 ? 5.918 6.143 -5.142 1.00 84.19 123 GLU A N 1
ATOM 957 C CA . GLU A 1 123 ? 7.025 6.513 -4.249 1.00 84.19 123 GLU A CA 1
ATOM 958 C C . GLU A 1 123 ? 7.568 7.918 -4.562 1.00 84.19 123 GLU A C 1
ATOM 960 O O . GLU A 1 123 ? 7.784 8.721 -3.654 1.00 84.19 123 GLU A O 1
ATOM 965 N N . THR A 1 124 ? 7.701 8.257 -5.846 1.00 85.75 124 THR A N 1
ATOM 966 C CA . THR A 1 124 ? 8.162 9.571 -6.320 1.00 85.75 124 THR A CA 1
ATOM 967 C C . THR A 1 124 ? 7.044 10.610 -6.434 1.00 85.75 124 THR A C 1
ATOM 969 O O . THR A 1 124 ? 7.325 11.777 -6.701 1.00 85.75 124 THR A O 1
ATOM 972 N N . ARG A 1 125 ? 5.789 10.222 -6.165 1.00 88.00 125 ARG A N 1
ATOM 973 C CA . ARG A 1 125 ? 4.577 11.056 -6.258 1.00 88.00 125 ARG A CA 1
ATOM 974 C C . ARG A 1 125 ? 4.317 11.642 -7.651 1.00 88.00 125 ARG A C 1
ATOM 976 O O . ARG A 1 125 ? 3.911 12.798 -7.778 1.00 88.00 125 ARG A O 1
ATOM 983 N N . GLU A 1 126 ? 4.505 10.841 -8.690 1.00 91.69 126 GLU A N 1
ATOM 984 C CA . GLU A 1 126 ? 4.104 11.188 -10.053 1.00 91.69 126 GLU A CA 1
ATOM 985 C C . GLU A 1 126 ? 2.591 11.408 -10.139 1.00 91.69 126 GLU A C 1
ATOM 987 O O . GLU A 1 126 ? 1.794 10.563 -9.727 1.00 91.69 126 GLU A O 1
ATOM 992 N N . ALA A 1 127 ? 2.178 12.546 -10.702 1.00 93.88 127 ALA A N 1
ATOM 993 C CA . ALA A 1 127 ? 0.777 12.967 -10.701 1.00 93.88 127 ALA A CA 1
ATOM 994 C C . ALA A 1 127 ? -0.161 11.923 -11.335 1.00 93.88 127 ALA A C 1
ATOM 996 O O . ALA A 1 127 ? -1.223 11.635 -10.784 1.00 93.88 127 ALA A O 1
ATOM 997 N N . SER A 1 128 ? 0.254 11.304 -12.445 1.00 95.81 128 SER A N 1
ATOM 998 C CA . SER A 1 128 ? -0.510 10.247 -13.119 1.00 95.81 128 SER A CA 1
ATOM 999 C C . SER A 1 128 ? -0.728 9.017 -12.241 1.00 95.81 128 SER A C 1
ATOM 1001 O O . SER A 1 128 ? -1.793 8.402 -12.276 1.00 95.81 128 SER A O 1
ATOM 1003 N N . ASP A 1 129 ? 0.267 8.658 -11.436 1.00 95.75 129 ASP A N 1
ATOM 1004 C CA . ASP A 1 129 ? 0.207 7.492 -10.564 1.00 95.75 129 ASP A CA 1
ATOM 1005 C C . ASP A 1 129 ? -0.641 7.779 -9.323 1.00 95.75 129 ASP A C 1
ATOM 1007 O O . ASP A 1 129 ? -1.452 6.942 -8.922 1.00 95.75 129 ASP A O 1
ATOM 1011 N N . ILE A 1 130 ? -0.569 8.999 -8.784 1.00 95.75 130 ILE A N 1
ATOM 1012 C CA . ILE A 1 130 ? -1.491 9.454 -7.738 1.00 95.75 130 ILE A CA 1
ATOM 1013 C C . ILE A 1 130 ? -2.945 9.405 -8.235 1.00 95.75 130 ILE A C 1
ATOM 1015 O O . ILE A 1 130 ? -3.811 8.888 -7.535 1.00 95.75 130 ILE A O 1
ATOM 1019 N N . GLU A 1 131 ? -3.234 9.858 -9.458 1.00 96.69 131 GLU A N 1
ATOM 1020 C CA . GLU A 1 131 ? -4.592 9.804 -10.025 1.00 96.69 131 GLU A CA 1
ATOM 1021 C C . GLU A 1 131 ? -5.125 8.370 -10.180 1.00 96.69 131 GLU A C 1
ATOM 1023 O O . GLU A 1 131 ? -6.297 8.093 -9.888 1.00 96.69 131 GLU A O 1
ATOM 1028 N N . ILE A 1 132 ? -4.274 7.438 -10.623 1.00 96.88 132 ILE A N 1
ATOM 1029 C CA . ILE A 1 132 ? -4.622 6.013 -10.715 1.00 96.88 132 ILE A CA 1
ATOM 1030 C C . ILE A 1 132 ? -4.922 5.451 -9.322 1.00 96.88 132 ILE A C 1
ATOM 1032 O O . ILE A 1 132 ? -5.948 4.784 -9.145 1.00 96.88 132 ILE A O 1
ATOM 1036 N N . PHE A 1 133 ? -4.074 5.748 -8.335 1.00 97.12 133 PHE A N 1
ATOM 1037 C CA . PHE A 1 133 ? -4.296 5.345 -6.950 1.00 97.12 133 PHE A CA 1
ATOM 1038 C C . PHE A 1 133 ? -5.622 5.889 -6.417 1.00 97.12 133 PHE A C 1
ATOM 1040 O O . PHE A 1 133 ? -6.433 5.123 -5.906 1.00 97.12 133 PHE A O 1
ATOM 1047 N N . GLU A 1 134 ? -5.904 7.176 -6.611 1.00 96.81 134 GLU A N 1
ATOM 1048 C CA . GLU A 1 134 ? -7.136 7.826 -6.158 1.00 96.81 134 GLU A CA 1
ATOM 1049 C C . GLU A 1 134 ? -8.403 7.213 -6.762 1.00 96.81 134 GLU A C 1
ATOM 1051 O O . GLU A 1 134 ? -9.452 7.113 -6.114 1.00 96.81 134 GLU A O 1
ATOM 1056 N N . ARG A 1 135 ? -8.335 6.776 -8.024 1.00 96.50 135 ARG A N 1
ATOM 1057 C CA . ARG A 1 135 ? -9.416 6.006 -8.646 1.00 96.50 135 ARG A CA 1
ATOM 1058 C C . ARG A 1 135 ? -9.606 4.661 -7.946 1.00 96.50 135 ARG A C 1
ATOM 1060 O O . ARG A 1 135 ? -10.727 4.341 -7.556 1.00 96.50 135 ARG A O 1
ATOM 1067 N N . ARG A 1 136 ? -8.529 3.893 -7.763 1.00 95.88 136 ARG A N 1
ATOM 1068 C CA . ARG A 1 136 ? -8.580 2.550 -7.160 1.00 95.88 136 ARG A CA 1
ATOM 1069 C C . ARG A 1 136 ? -8.962 2.569 -5.690 1.00 95.88 136 ARG A C 1
ATOM 1071 O O . ARG A 1 136 ? -9.728 1.714 -5.256 1.00 95.88 136 ARG A O 1
ATOM 1078 N N . ARG A 1 137 ? -8.513 3.579 -4.954 1.00 95.19 137 ARG A N 1
ATOM 1079 C CA . ARG A 1 137 ? -8.909 3.858 -3.578 1.00 95.19 137 ARG A CA 1
ATOM 1080 C C . ARG A 1 137 ? -10.424 3.940 -3.444 1.00 95.19 137 ARG A C 1
ATOM 1082 O O . ARG A 1 137 ? -11.006 3.160 -2.704 1.00 95.19 137 ARG A O 1
ATOM 1089 N N . ARG A 1 138 ? -11.073 4.796 -4.241 1.00 94.56 138 ARG A N 1
ATOM 1090 C CA . ARG A 1 138 ? -12.538 4.963 -4.217 1.00 94.56 138 ARG A CA 1
ATOM 1091 C C . ARG A 1 138 ? -13.292 3.666 -4.505 1.00 94.56 138 ARG A C 1
ATOM 1093 O O . ARG A 1 138 ? -14.313 3.405 -3.877 1.00 94.56 138 ARG A O 1
ATOM 1100 N N . GLU A 1 139 ? -12.806 2.859 -5.446 1.00 92.44 139 GLU A N 1
ATOM 1101 C CA . GLU A 1 139 ? -13.400 1.554 -5.768 1.00 92.44 139 GLU A CA 1
ATOM 1102 C C . GLU A 1 139 ? -13.269 0.564 -4.602 1.00 92.44 139 GLU A C 1
ATOM 1104 O O . GLU A 1 139 ? -14.237 -0.107 -4.236 1.00 92.44 139 GLU A O 1
ATOM 1109 N N . ILE A 1 140 ? -12.081 0.493 -4.000 1.00 92.94 140 ILE A N 1
ATOM 1110 C CA . ILE A 1 140 ? -11.787 -0.395 -2.872 1.00 92.94 140 ILE A CA 1
ATOM 1111 C C . ILE A 1 140 ? -12.585 0.029 -1.634 1.00 92.94 140 ILE A C 1
ATOM 1113 O O . ILE A 1 140 ? -13.219 -0.819 -1.007 1.00 92.94 140 ILE A O 1
ATOM 1117 N N . ASP A 1 141 ? -12.629 1.322 -1.321 1.00 91.81 141 ASP A N 1
ATOM 1118 C CA . ASP A 1 141 ? -13.353 1.868 -0.170 1.00 91.81 141 ASP A CA 1
ATOM 1119 C C . ASP A 1 141 ? -14.860 1.656 -0.282 1.00 91.81 141 ASP A C 1
ATOM 1121 O O . ASP A 1 141 ? -15.514 1.266 0.691 1.00 91.81 141 ASP A O 1
ATOM 1125 N N . ALA A 1 142 ? -15.416 1.832 -1.485 1.00 88.00 142 ALA A N 1
ATOM 1126 C CA . ALA A 1 142 ? -16.808 1.495 -1.748 1.00 88.00 142 ALA A CA 1
ATOM 1127 C C . ALA A 1 142 ? -17.078 0.009 -1.451 1.00 88.00 142 ALA A C 1
ATOM 1129 O O . ALA A 1 142 ? -18.072 -0.319 -0.800 1.00 88.00 142 ALA A O 1
ATOM 1130 N N . GLY A 1 143 ? -16.156 -0.881 -1.832 1.00 81.75 143 GLY A N 1
ATOM 1131 C CA . GLY A 1 143 ? -16.219 -2.305 -1.501 1.00 81.75 143 GLY A CA 1
ATOM 1132 C C . GLY A 1 143 ? -16.126 -2.588 0.003 1.00 81.75 143 GLY A C 1
ATOM 1133 O O . GLY A 1 143 ? -16.916 -3.373 0.524 1.00 81.75 143 GLY A O 1
ATOM 1134 N N . LEU A 1 144 ? -15.228 -1.917 0.728 1.00 75.56 144 LEU A N 1
ATOM 1135 C CA . LEU A 1 144 ? -15.051 -2.087 2.179 1.00 75.56 144 LEU A CA 1
ATOM 1136 C C . LEU A 1 144 ? -16.265 -1.602 2.984 1.00 75.56 144 LEU A C 1
ATOM 1138 O O . LEU A 1 144 ? -16.620 -2.210 3.992 1.00 75.56 144 LEU A O 1
ATOM 1142 N N . SER A 1 145 ? -16.942 -0.548 2.522 1.00 62.22 145 SER A N 1
ATOM 1143 C CA . SER A 1 145 ? -18.144 -0.002 3.172 1.00 62.22 145 SER A CA 1
ATOM 1144 C C . SER A 1 145 ? -19.366 -0.932 3.113 1.00 62.22 145 SER A C 1
ATOM 1146 O O . SER A 1 145 ? -20.315 -0.762 3.878 1.00 62.22 145 SER A O 1
ATOM 1148 N N . SER A 1 146 ? -19.339 -1.935 2.227 1.00 58.12 146 SER A N 1
ATOM 1149 C CA . SER A 1 146 ? -20.444 -2.878 2.015 1.00 58.12 146 SER A CA 1
ATOM 1150 C C . SER A 1 146 ? -20.446 -4.084 2.967 1.00 58.12 146 SER A C 1
ATOM 1152 O O . SER A 1 146 ? -21.436 -4.817 3.023 1.00 58.12 146 SER A O 1
ATOM 1154 N N . PHE A 1 147 ? -19.383 -4.276 3.759 1.00 46.69 147 PHE A N 1
ATOM 1155 C CA . PHE A 1 147 ? -19.287 -5.360 4.738 1.00 46.69 147 PHE A CA 1
ATOM 1156 C C . PHE A 1 147 ? -19.601 -4.857 6.157 1.00 46.69 147 PHE A C 1
ATOM 1158 O O . PHE A 1 147 ? -19.025 -3.860 6.600 1.00 46.69 147 PHE A O 1
ATOM 1165 N N . PRO A 1 148 ? -20.493 -5.524 6.919 1.00 45.38 148 PRO A N 1
ATOM 1166 C CA . PRO A 1 148 ? -20.770 -5.129 8.293 1.00 45.38 148 PRO A CA 1
ATOM 1167 C C . PRO A 1 148 ? -19.510 -5.325 9.143 1.00 45.38 148 PRO A C 1
ATOM 1169 O O . PRO A 1 148 ? -19.105 -6.459 9.407 1.00 45.38 148 PRO A O 1
ATOM 1172 N N . ARG A 1 149 ? -18.903 -4.214 9.589 1.00 52.06 149 ARG A N 1
ATOM 1173 C CA . ARG A 1 149 ? -17.815 -4.224 10.577 1.00 52.06 149 ARG A CA 1
ATOM 1174 C C . ARG A 1 149 ? -18.264 -5.062 11.770 1.00 52.06 149 ARG A C 1
ATOM 1176 O O . ARG A 1 149 ? -19.298 -4.785 12.384 1.00 52.06 149 ARG A O 1
ATOM 1183 N N . ARG A 1 150 ? -17.515 -6.124 12.067 1.00 44.22 150 ARG A N 1
ATOM 1184 C CA . ARG A 1 150 ? -17.774 -7.003 13.209 1.00 44.22 150 ARG A CA 1
ATOM 1185 C C . ARG A 1 150 ? -17.790 -6.121 14.461 1.00 44.22 150 ARG A C 1
ATOM 1187 O O . ARG A 1 150 ? -16.787 -5.490 14.773 1.00 44.22 150 ARG A O 1
ATOM 1194 N N . ARG A 1 151 ? -18.956 -6.020 15.110 1.00 40.00 151 ARG A N 1
ATOM 1195 C CA . ARG A 1 151 ? -19.163 -5.217 16.323 1.00 40.00 151 ARG A CA 1
ATOM 1196 C C . ARG A 1 151 ? -18.074 -5.514 17.350 1.00 40.00 151 ARG A C 1
ATOM 1198 O 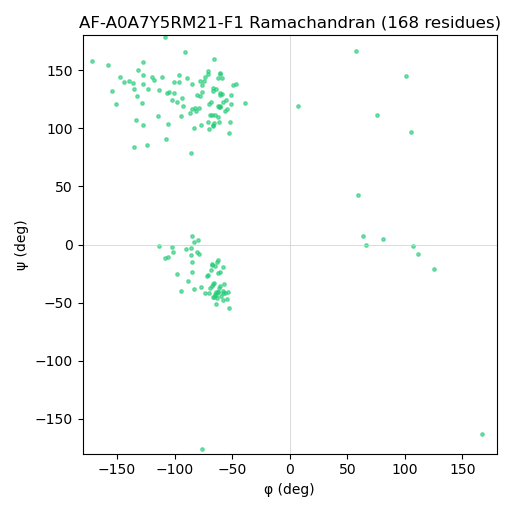O . ARG A 1 151 ? -17.765 -6.680 17.592 1.00 40.00 151 ARG A O 1
ATOM 1205 N N . GLU A 1 152 ? -17.585 -4.446 17.969 1.00 39.91 152 GLU A N 1
ATOM 1206 C CA . 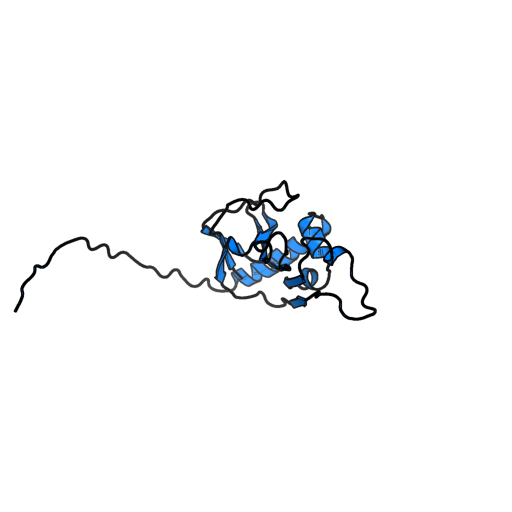GLU A 1 152 ? -16.801 -4.457 19.199 1.00 39.91 152 GLU A CA 1
ATOM 1207 C C . GLU A 1 152 ? -17.352 -5.510 20.167 1.00 39.91 152 GLU A C 1
ATOM 1209 O O . GLU A 1 152 ? -18.521 -5.466 20.567 1.00 39.91 152 GLU A O 1
ATOM 1214 N N . SER A 1 153 ? -16.515 -6.468 20.563 1.00 38.19 153 SER A N 1
ATOM 1215 C CA . SER A 1 153 ? -16.798 -7.251 21.756 1.00 38.19 153 SER A CA 1
ATOM 1216 C C . SER A 1 153 ? -16.624 -6.323 22.951 1.00 38.19 153 SER A C 1
ATOM 1218 O O . SER A 1 153 ? -15.512 -6.055 23.402 1.00 38.19 153 SER A O 1
ATOM 1220 N N . SER A 1 154 ? -17.748 -5.824 23.446 1.00 38.38 154 SER A N 1
ATOM 1221 C CA . SER A 1 154 ? -17.882 -5.195 24.748 1.00 38.38 154 SER A CA 1
ATOM 1222 C C . SER A 1 154 ? -17.333 -6.122 25.839 1.00 38.38 154 SER A C 1
ATOM 1224 O O . SER A 1 154 ? -18.049 -6.985 26.345 1.00 38.38 154 SER A O 1
ATOM 1226 N N . LEU A 1 155 ? -16.078 -5.936 26.243 1.00 37.94 155 LEU A N 1
ATOM 1227 C CA . LEU A 1 155 ? -15.622 -6.366 27.561 1.00 37.94 155 LEU A CA 1
ATOM 1228 C C . LEU A 1 155 ? -15.949 -5.246 28.546 1.00 37.94 155 LEU A C 1
ATOM 1230 O O . LEU A 1 155 ? -15.128 -4.412 28.922 1.00 37.94 155 LEU A O 1
ATOM 1234 N N . SER A 1 156 ? -17.222 -5.216 28.930 1.00 38.94 156 SER A N 1
ATOM 1235 C CA . SER A 1 156 ? -17.692 -4.491 30.097 1.00 38.94 156 SER A CA 1
ATOM 1236 C C . SER A 1 156 ? -17.007 -5.041 31.350 1.00 38.94 156 SER A C 1
ATOM 1238 O O . SER A 1 156 ? -17.171 -6.210 31.688 1.00 38.94 156 SER A O 1
ATOM 1240 N N . LYS A 1 157 ? -16.250 -4.163 32.013 1.00 40.78 157 LYS A N 1
ATOM 1241 C CA . LYS A 1 157 ? -15.880 -4.134 33.438 1.00 40.78 157 LYS A CA 1
ATOM 1242 C C . LYS A 1 157 ? -16.287 -5.353 34.284 1.00 40.78 157 LYS A C 1
ATOM 1244 O O . LYS A 1 157 ? -17.453 -5.511 34.631 1.00 40.78 157 LYS A O 1
ATOM 1249 N N . SER A 1 158 ? -15.285 -6.024 34.844 1.00 36.03 158 SER A N 1
ATOM 1250 C CA . SER A 1 158 ? -15.358 -6.493 36.230 1.00 36.03 158 SER A CA 1
ATOM 1251 C C . SER A 1 158 ? -14.045 -6.184 36.943 1.00 36.03 158 SER A C 1
ATOM 1253 O O . SER A 1 158 ? -13.137 -7.004 37.039 1.00 36.03 158 SER A O 1
ATOM 1255 N N . SER A 1 159 ? -13.953 -4.954 37.439 1.00 34.16 159 SER A N 1
ATOM 1256 C CA . SER A 1 159 ? -13.138 -4.635 38.601 1.00 34.16 159 SER A CA 1
ATOM 1257 C C . SER A 1 159 ? -13.765 -5.309 39.823 1.00 34.16 159 SER A C 1
ATOM 1259 O O . SER A 1 159 ? -14.838 -4.892 40.259 1.00 34.16 159 SER A O 1
ATOM 1261 N N . LEU A 1 160 ? -13.101 -6.310 40.393 1.00 37.84 160 LEU A N 1
ATOM 1262 C CA . LEU A 1 160 ? -13.284 -6.671 41.795 1.00 37.84 160 LEU A CA 1
ATOM 1263 C C . LEU A 1 160 ? -11.911 -6.702 42.458 1.00 37.84 160 LEU A C 1
ATOM 1265 O O . LEU A 1 160 ? -11.097 -7.598 42.261 1.00 37.84 160 LEU A O 1
ATOM 1269 N N . VAL A 1 161 ? -11.672 -5.632 43.206 1.00 39.47 161 VAL A N 1
ATOM 1270 C CA . VAL A 1 161 ? -10.623 -5.495 44.203 1.00 39.47 161 VAL A CA 1
ATOM 1271 C C . VAL A 1 161 ? -11.059 -6.271 45.449 1.00 39.47 161 VAL A C 1
ATOM 1273 O O . VAL A 1 161 ? -12.141 -6.017 45.968 1.00 39.47 161 VAL A O 1
ATOM 1276 N N . GLY A 1 162 ? -10.165 -7.109 45.978 1.00 32.75 162 GLY A N 1
ATOM 1277 C CA . GLY A 1 162 ? -9.950 -7.212 47.424 1.00 32.75 162 GLY A CA 1
ATOM 1278 C C . GLY A 1 162 ? -10.582 -8.380 48.190 1.00 32.75 162 GLY A C 1
ATOM 1279 O O . GLY A 1 162 ? -11.723 -8.766 47.973 1.00 32.75 162 GLY A O 1
ATOM 1280 N N . SER A 1 163 ? -9.815 -8.819 49.197 1.00 35.00 163 SER A N 1
ATOM 1281 C CA . SER A 1 163 ? -10.060 -9.846 50.228 1.00 35.00 163 SER A CA 1
ATOM 1282 C C . SER A 1 163 ? -9.953 -11.291 49.712 1.00 35.00 163 SER A C 1
ATOM 1284 O O . SER A 1 163 ? -10.708 -11.715 48.856 1.00 35.00 163 SER A O 1
ATOM 1286 N N . GLY A 1 164 ? -8.965 -12.106 50.085 1.00 33.62 164 GLY A N 1
ATOM 1287 C CA . GLY A 1 164 ? -8.313 -12.251 51.382 1.00 33.62 164 GLY A CA 1
ATOM 1288 C C . GLY A 1 164 ? -8.821 -13.548 52.003 1.00 33.62 164 GLY A C 1
ATOM 1289 O O . GLY A 1 164 ? -9.888 -13.535 52.596 1.00 33.62 164 GLY A O 1
ATOM 1290 N N . PHE A 1 165 ? -8.084 -14.654 51.863 1.00 37.91 165 PHE A N 1
ATOM 1291 C CA . PHE A 1 165 ? -8.334 -15.870 52.643 1.00 37.91 165 PHE A CA 1
ATOM 1292 C C . PHE A 1 165 ? -7.015 -16.516 53.096 1.00 37.91 165 PHE A C 1
ATOM 1294 O O . PHE A 1 165 ? -6.036 -16.480 52.346 1.00 37.91 165 PHE A O 1
ATOM 1301 N N . PRO A 1 166 ? -6.961 -17.034 54.338 1.00 47.34 166 PRO A N 1
ATOM 1302 C CA . PRO A 1 166 ? -5.725 -17.362 55.030 1.00 47.34 166 PRO A CA 1
ATOM 1303 C C . PRO A 1 166 ? -5.268 -18.808 54.803 1.00 47.34 166 PRO A C 1
ATOM 1305 O O . PRO A 1 166 ? -6.021 -19.681 54.380 1.00 47.34 166 PRO A O 1
ATOM 1308 N N . LEU A 1 167 ? -4.005 -19.025 55.168 1.00 42.62 167 LEU A N 1
ATOM 1309 C CA . LEU A 1 167 ? -3.384 -20.312 55.468 1.00 42.62 167 LEU A CA 1
ATOM 1310 C C . LEU A 1 167 ? -4.254 -21.171 56.400 1.00 42.62 167 LEU A C 1
ATOM 1312 O O . LEU A 1 167 ? -4.698 -20.667 57.428 1.00 42.62 167 LEU A O 1
ATOM 1316 N N . SER A 1 168 ? -4.339 -22.471 56.111 1.00 39.69 168 SER A N 1
ATOM 1317 C CA . SER A 1 168 ? -4.194 -23.526 57.121 1.00 39.69 168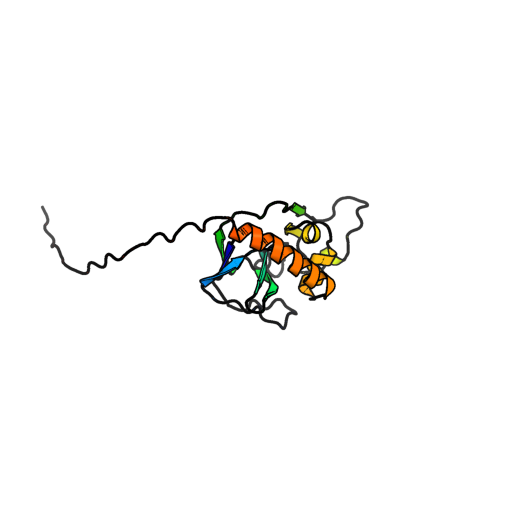 SER A CA 1
ATOM 1318 C C . SER A 1 168 ? -3.710 -24.824 56.479 1.00 39.69 168 SER A C 1
ATOM 1320 O O . SER A 1 168 ? -4.197 -25.245 55.433 1.00 39.69 168 SER A O 1
ATOM 1322 N N . ARG A 1 169 ? -2.696 -25.395 57.132 1.00 39.72 169 ARG A N 1
ATOM 1323 C CA . ARG A 1 169 ? -2.160 -26.746 56.964 1.00 39.72 169 ARG A CA 1
ATOM 1324 C C . ARG A 1 169 ? -3.152 -27.768 57.511 1.00 39.72 169 ARG A C 1
ATOM 1326 O O . ARG A 1 169 ? -3.734 -27.492 58.556 1.00 39.72 169 ARG A O 1
ATOM 1333 N N . GLU A 1 170 ? -3.158 -28.956 56.919 1.00 48.78 170 GLU A N 1
ATOM 1334 C CA . GLU A 1 170 ? -3.207 -30.238 57.637 1.00 48.78 170 GLU A CA 1
ATOM 1335 C C . GLU A 1 170 ? -2.203 -31.198 56.992 1.00 48.78 170 GLU A C 1
ATOM 1337 O O . GLU A 1 170 ? -2.068 -31.155 55.745 1.00 48.78 170 GLU A O 1
#

Secondary structure (DSSP, 8-state):
-EEEE--------TT--S-----TT-EEEEEEEEEE---SS-TT---EEEEEE-TTS-EEEEEGGGEEEEE-PPPTT-EEEE-----STT----GGGSSTT-EEEEEESHHHHH-HHHHHHHHHT-HHHHHHHHHHHHHHHHHHHTS-----------------------

Mean predicted aligned error: 12.63 Å

Radius of gyration: 21.24 Å; Cα contacts (8 Å, |Δi|>4): 243; chains: 1; bounding box: 44×44×80 Å

Sequence (170 aa):
MIVQCINDAPVQAPGDRTTAVLTICKEYAVYGIGVRKRDAMNPLAAGITYLIACDDELPRWCDASRFETIDPVFPSGWGFRFFGPSRWPGEEQLPLWTEEGAAEGVIGYPELVNDPRHYIGLETREASDIEIFERRRREIDAGLSSFPRRRESSLSKSSLVGSGFPLSRE

Foldseek 3Di:
DKKFFQDQDFPDDVPDPDRFAADHRDIWDFAKWFQADQDPVHNVLRFIWTFTLGPVRATDTHGCVRIDDPDPDDFPQKDKDFQDDPPDPPPPPPVLQVDPNHGRMMIHHPCVHPPSVLVVCSVVVPVVSRVVSVVSVVVRVVVVVPDPDDDDPPPPDDDDDDDDDDDDDD

pLDDT: mean 73.06, std 21.79, range [32.75, 97.12]

Nearest PDB structures (foldseek):
  6my0-assembly2_B  TM=2.840E-01  e=2.004E+00  Homo sapiens
  2mwo-assembly1_A  TM=2.170E-01  e=1.285E+00  Homo sapiens
  3cc2-assembly1_A  TM=2.753E-01  e=2.425E+00  Haloarcula marismortui
  6ok1-assembly1_D  TM=3.380E-01  e=9.814E+00  Thermomonospora curvata DSM 43183

Solvent-accessible surface area (backbone atoms only — not comparable to full-atom values): 10428 Å² total; per-residue (Å²): 52,33,29,27,28,75,48,56,75,81,80,73,56,94,84,62,90,73,75,78,52,60,57,63,76,40,77,38,59,51,65,28,37,37,34,32,57,66,39,90,90,41,69,79,58,38,34,53,26,32,30,28,58,40,80,81,67,48,70,43,81,39,62,42,88,32,42,47,80,78,36,86,55,73,62,87,77,52,44,73,36,74,65,59,81,85,80,58,93,87,67,83,73,60,71,78,60,74,45,96,87,34,51,40,24,30,36,19,42,60,61,58,37,72,35,72,62,41,57,51,25,43,75,73,62,36,67,71,35,48,53,52,47,57,54,51,48,55,57,50,50,57,58,59,71,71,52,83,75,80,72,82,80,80,80,75,82,82,88,78,83,82,85,88,83,81,90,80,88,134

=== Feature glossary ===
The record interleaves many kinds of information about one protein. Here is each kind framed as the question it answers.

Q: What known structures does this most resemble?
A: Structural nearest neighbors (via Foldseek easy-search vs the PDB). Reported per hit: target PDB id, E-value, and alignment TM-score. A TM-score above ~0.5 is the conventional threshold for 'same fold'.

Q: Where is each backbone atom in 3D?
A: The mmCIF table is the protein's shape written out atom by atom. For each backbone N, Cα, C, and carbonyl O, it records an (x, y, z) coordinate triple in Å plus the residue type, chain letter, and residue number.

Q: What are the backbone torsion angles?
A: The φ/ψ torsion pair specifies the backbone conformation at each residue. φ rotates about the N–Cα bond, ψ about the Cα–C bond. Steric clashes forbid most of the (φ, ψ) plane — the allowed regions (α-helix basin, β-sheet basin, left-handed helix) are the Ramachandran-allowed regions.

Q: Which residues are buried vs exposed?
A: Solvent-accessible surface area (SASA) is the area in Å² traced out by the centre of a 1.4 Å probe sphere (a water molecule) rolled over the protein's van der Waals surface (Shrake–Rupley / Lee–Richards construction). Buried res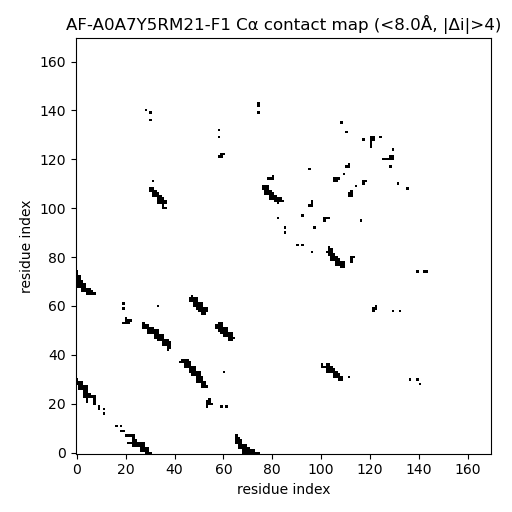idues have near-zero SASA; fully exposed residues can exceed 200 Å². The total SASA scales roughly with the number of surface residues.

Q: How confident is the AlphaFold model at each residue?
A: pLDDT is the predicted lDDT-Cα score: AlphaFold's confidence that the local environment of each residue (all inter-atomic distances within 15 Å) is correctly placed. It is a per-residue number between 0 and 100, with higher meaning more reliable.

Q: What does the local fold look like, residue by residue?
A: 3Di is Foldseek's structural alphabet. Each residue is assigned one of twenty discrete states based on how its Cα sits relative to its spatial (not sequential) neighbors. Aligning 3Di strings finds structural homologs roughly as well as full 3D superposition, but orders of magnitude faster.

Q: How big and how compact is the whole molecule?
A: Radius of gyration (Rg) is the root-mean-square distance of Cα atoms from their centroid — a single number for overall size and compactness. A globular domain of N residues has Rg ≈ 2.2·N^0.38 Å; an extended or disordered chain has a much larger Rg. The Cα contact count is the number of residue pairs whose Cα atoms are within 8 Å and are more than four positions apart in sequence — a standard proxy for tertiary packing density. The bounding box is the smallest axis-aligned box enclosing all Cα atoms.

Q: Which residues are in helices, strands, or loops?
A: DSSP 8-state secondary structure assigns each residue one of H (α-helix), G (3₁₀-helix), I (π-helix), E (extended β-strand), B (isolated β-bridge), T (hydrogen-bonded turn), S (bend), or '-' (coil). The assignment is computed from backbone hydrogen-bond geometry via the Kabsch–Sander algorithm.

Q: How mobile is each atom in the crystal?
A: Crystallographic B-factors measure how much each atom's electron density is smeared out, in Å². They rise in mobile loops and surface residues and fall in the buried interior. In AlphaFold models this column is repurposed to hold pLDDT inste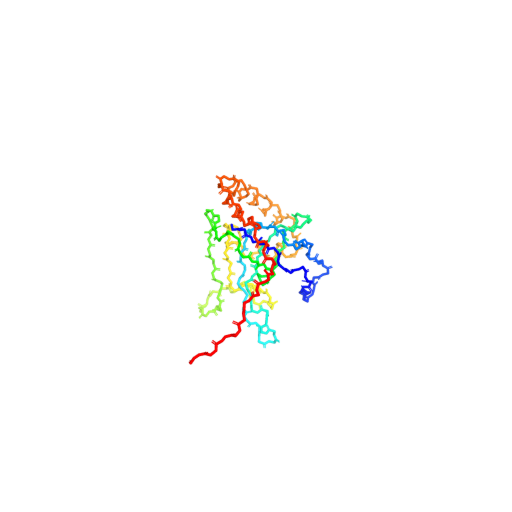ad.

Q: What if only a Cα trace is available?
A: P-SEA three-state annotation labels each residue as helix, strand, or coil based purely on the geometry of the Cα trace. It serves as a fallback when the full backbone (and thus DSSP) is unavailable.

Q: What family and function is it annotated with?
A: Database cross-references. InterPro integrates a dozen domain/family signature databases into unified entries with residue-range hits. GO terms attach function/process/location labels with evidence codes. CATH codes position the fold in a four-level structural taxonomy. Organism is the NCBI-taxonomy species name.

Q: Are the domains correctly placed relative to each other?
A: Predicted Aligned Error (PAE) is an AlphaFold confidence matrix: entry (i, j) is the expected error in the position of residue j, in ångströms, when the prediction is superimposed on the true structure at residue i. Low PAE within a block of residues means that block is internally rigid and well-predicted; high PAE between two blocks means their relative placement is uncertain even if each block individually is confident.

Q: What do the diagnostic plots show?
A: Three diagnostic plots accompany the record. The Cα contact map visualizes the tertiary structure as a 2D adjacency matrix (8 Å cutoff, sequence-local contacts suppressed). The Ramachandran plot shows the distribution of backbone (φ, ψ) torsions, with points in the α and β basins reflecting secondary structure content. The PAE plot shows AlphaFold's inter-residue confidence as a color matrix.

Q: What is the amino-acid chain?
A: Primary structure: the covalent order of the twenty standard amino acids along the backbone. Two proteins with the same sequence will (almost always) fold to the same structure; two with 30% identity often share a fold but not the details.

Q: What do the rendered images show?
A: The six renders are orthographic views along the three Cartesian axes in both directions. Representation (cartoon, sticks, or surface) and color scheme (sequence-rainbow or by-chain) vary across proteins so the training set covers all the common visualization conventions.